Protein AF-A0A358QUS9-F1 (afdb_monomer_lite)

pLDDT: mean 81.19, std 20.08, range [28.33, 98.25]

Radius of gyration: 22.02 Å; chains: 1; bounding box: 62×51×59 Å

Sequence (284 aa):
MIKRLSAIAAVFFLLAFLSPVFAGTPFDSKTAINDAKQNNSDYYNDWSPNVPKNDRGLYYITKSGLSHITDGNGNSYGFLTYGQPHGDPPRNGQQRYIGYTFYGEDYTNMDYPADKNANGADFASKNWVRHPWGESPSAKAVKASNPSFAYFNINPGDGSPEYLTAMQAGILIYGGANANNGFTMANFKQGTELYDNIEQYVHILAPPTQYAWGIGRMWHIENGSLWYVTVPIMPGALLPTTPDLSTNLEIDKFINVQPGRKITSTVAYKLNQDHKQPERAWVR

Secondary structure (DSSP, 8-state):
-------SSSSSS--------PPPEEPPHHHHHHHHHHH-TTT--SB-TTS-TT--BEEEE--STTTT-B-TTSEE-EEEEES--BSSPPBTTB-SEEEE-TTS-EEE-TTSPPSS--TT-BGGGSEE-S-TTSSSHHHHHHHHH-TT-----SSS-TT-GGGHHHHHHHHHHHHHSTTSTT-B-TT-STTSHHHHTGGGT-EEEE---SSEEEEEEEEEEETTEEEEEEEEE--GGGS-----------GGGGTTPPTT------------TT--S---PPP-

Foldseek 3Di:
DDDDPPDDDPPDPPPPPPDPQDQFAEDDFVVQLVQCCVVVVVWRDQFAPQADPVWGGKDWAQPAPQQSDAFPVRYGFTAIATDAAADDDDDPNHGQARHAGSLGFGHGHLQGADPAAPQAAAPLPFAWDFQLVDDPPNVVVSCVVGVSDDAQPDVVFQQHCVQLLQQLSQLVVSQPDPSQSNYHHPPCDPPRPCNVRVSRFWHWRADAGQGHKTKTKIWGDDPNDIDIDITIGHHVSRRPPPFPWDWDDPVVVCPPDDPPDDDDDDTDTDGPPPDDDDDDDDDD

Structure (mmCIF, N/CA/C/O backbone):
data_AF-A0A358QUS9-F1
#
_entry.id   AF-A0A358QUS9-F1
#
loop_
_atom_site.group_PDB
_atom_site.id
_atom_site.type_symbol
_atom_site.label_atom_id
_atom_site.label_alt_id
_atom_site.label_comp_id
_atom_site.label_asym_id
_atom_site.label_entity_id
_atom_site.label_seq_id
_atom_site.pdbx_PDB_ins_code
_atom_site.Cartn_x
_atom_site.Cartn_y
_atom_site.Cartn_z
_atom_site.occupancy
_atom_site.B_iso_or_equiv
_atom_site.auth_seq_id
_atom_site.auth_comp_id
_atom_site.auth_asym_id
_atom_site.auth_atom_id
_atom_site.pdbx_PDB_model_num
ATOM 1 N N . MET A 1 1 ? -24.257 30.241 28.009 1.00 34.00 1 MET A N 1
ATOM 2 C CA . MET A 1 1 ? -23.199 29.921 27.022 1.00 34.00 1 MET A CA 1
ATOM 3 C C . MET A 1 1 ? -22.535 28.619 27.436 1.00 34.00 1 MET A C 1
ATOM 5 O O . MET A 1 1 ? -21.665 28.621 28.296 1.00 34.00 1 MET A O 1
ATOM 9 N N . ILE A 1 2 ? -23.033 27.498 26.915 1.00 28.33 2 ILE A N 1
ATOM 10 C CA . ILE A 1 2 ? -22.587 26.153 27.290 1.00 28.33 2 ILE A CA 1
ATOM 11 C C . ILE A 1 2 ? -21.475 25.746 26.322 1.00 28.33 2 ILE A C 1
ATOM 13 O O . ILE A 1 2 ? -21.700 25.650 25.116 1.00 28.33 2 ILE A O 1
ATOM 17 N N . LYS A 1 3 ? -20.269 25.553 26.865 1.00 29.09 3 LYS A N 1
ATOM 18 C CA . LYS A 1 3 ? -19.138 24.927 26.176 1.00 29.09 3 LYS A CA 1
ATOM 19 C C . LYS A 1 3 ? -19.551 23.500 25.805 1.00 29.09 3 LYS A C 1
ATOM 21 O O . LYS A 1 3 ? -19.885 22.714 26.687 1.00 29.09 3 LYS A O 1
ATOM 26 N N . ARG A 1 4 ? -19.576 23.188 24.509 1.00 31.48 4 ARG A N 1
ATOM 27 C CA . ARG A 1 4 ? -19.846 21.836 24.012 1.00 31.48 4 ARG A CA 1
ATOM 28 C C . ARG A 1 4 ? -18.665 20.937 24.391 1.00 31.48 4 ARG A C 1
ATOM 30 O O . ARG A 1 4 ? -17.547 21.177 23.943 1.00 31.48 4 ARG A O 1
ATOM 37 N N . LEU A 1 5 ? -18.923 19.943 25.242 1.00 29.69 5 LEU A N 1
ATOM 38 C CA . LEU A 1 5 ? -18.059 18.777 25.402 1.00 29.69 5 LEU A CA 1
ATOM 39 C C . LEU A 1 5 ? -18.135 17.963 24.105 1.00 29.69 5 LEU A C 1
ATOM 41 O O . LEU A 1 5 ? -19.111 17.256 23.877 1.00 29.69 5 LEU A O 1
ATOM 45 N N . SER A 1 6 ? -17.106 18.064 23.273 1.00 31.59 6 SER A N 1
ATOM 46 C CA . SER A 1 6 ? -16.830 17.109 22.198 1.00 31.59 6 SER A CA 1
ATOM 47 C C . SER A 1 6 ? -15.610 16.301 22.618 1.00 31.59 6 SER A C 1
ATOM 49 O O . SER A 1 6 ? -14.488 16.598 22.224 1.00 31.59 6 SER A O 1
ATOM 51 N N . ALA A 1 7 ? -15.816 15.345 23.517 1.00 33.47 7 ALA A N 1
ATOM 52 C CA . ALA A 1 7 ? -14.764 14.457 23.989 1.00 33.47 7 ALA A CA 1
ATOM 53 C C . ALA A 1 7 ? -15.383 13.128 24.426 1.00 33.47 7 ALA A C 1
ATOM 55 O O . ALA A 1 7 ? -15.525 12.912 25.616 1.00 33.47 7 ALA A O 1
ATOM 56 N N . ILE A 1 8 ? -15.790 12.292 23.468 1.00 33.56 8 ILE A N 1
ATOM 57 C CA . ILE A 1 8 ? -15.81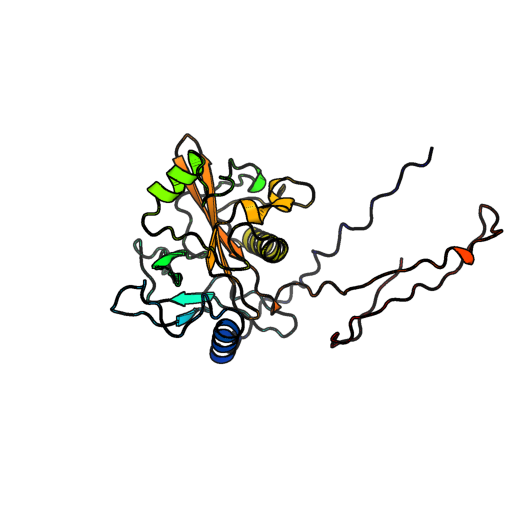6 10.817 23.543 1.00 33.56 8 ILE A CA 1
ATOM 58 C C . ILE A 1 8 ? -15.845 10.342 22.077 1.00 33.56 8 ILE A C 1
ATOM 60 O O . ILE A 1 8 ? -16.899 10.178 21.477 1.00 33.56 8 ILE A O 1
ATOM 64 N N . ALA A 1 9 ? -14.668 10.247 21.468 1.00 30.42 9 ALA A N 1
ATOM 65 C CA . ALA A 1 9 ? -14.400 9.469 20.245 1.00 30.42 9 ALA A CA 1
ATOM 66 C C . ALA A 1 9 ? -12.898 9.147 20.096 1.00 30.42 9 ALA A C 1
ATOM 68 O O . ALA A 1 9 ? -12.483 8.503 19.142 1.00 30.42 9 ALA A O 1
ATOM 69 N N . ALA A 1 10 ? -12.068 9.578 21.050 1.00 32.59 10 ALA A N 1
ATOM 70 C CA . ALA A 1 10 ? -10.711 9.092 21.210 1.00 32.59 10 ALA A CA 1
ATOM 71 C C . ALA A 1 10 ? -10.751 7.948 22.228 1.00 32.59 10 ALA A C 1
ATOM 73 O O . ALA A 1 10 ? -11.451 8.063 23.232 1.00 32.59 10 ALA A O 1
ATOM 74 N N . VAL A 1 11 ? -9.958 6.902 21.999 1.00 33.28 11 VAL A N 1
ATOM 75 C CA . VAL A 1 11 ? -9.815 5.683 22.824 1.00 33.28 11 VAL A CA 1
ATOM 76 C C . VAL A 1 11 ? -10.750 4.524 22.438 1.00 33.28 11 VAL A C 1
ATOM 78 O O . VAL A 1 11 ? -11.513 4.040 23.259 1.00 33.28 11 VAL A O 1
ATOM 81 N N . PHE A 1 12 ? -10.622 4.005 21.211 1.00 36.41 12 PHE A N 1
ATOM 82 C CA . PHE A 1 12 ? -10.885 2.576 20.934 1.00 36.41 12 PHE A CA 1
ATOM 83 C C . PHE A 1 12 ? -9.912 1.930 19.924 1.00 36.41 12 PHE A C 1
ATOM 85 O O . PHE A 1 12 ? -10.125 0.803 19.503 1.00 36.41 12 PHE A O 1
ATOM 92 N N . PHE A 1 13 ? -8.793 2.583 19.587 1.00 37.97 13 PHE A N 1
ATOM 93 C CA . PHE A 1 13 ? -7.772 2.012 18.687 1.00 37.97 13 PHE A CA 1
ATOM 94 C C . PHE A 1 13 ? -6.617 1.289 19.404 1.00 37.97 13 PHE A C 1
ATOM 96 O O . PHE A 1 13 ? -5.645 0.904 18.765 1.00 37.97 13 PHE A O 1
ATOM 103 N N . LEU A 1 14 ? -6.684 1.102 20.729 1.00 34.72 14 LEU A N 1
ATOM 104 C CA . LEU A 1 14 ? -5.521 0.673 21.519 1.00 34.72 14 LEU A CA 1
ATOM 105 C C . LEU A 1 14 ? -5.828 -0.439 22.530 1.00 34.72 14 LEU A C 1
ATOM 107 O O . LEU A 1 14 ? -5.431 -0.379 23.689 1.00 34.72 14 LEU A O 1
ATOM 111 N N . LEU A 1 15 ? -6.528 -1.477 22.076 1.00 35.50 15 LEU A N 1
ATOM 112 C CA . LEU A 1 15 ? -6.554 -2.784 22.740 1.00 35.50 15 LEU A CA 1
ATOM 113 C C . LEU A 1 15 ? -6.252 -3.888 21.717 1.00 35.50 15 LEU A C 1
ATOM 115 O O . LEU A 1 15 ? -6.983 -4.864 21.587 1.00 35.50 15 LEU A O 1
ATOM 119 N N . ALA A 1 16 ? -5.144 -3.737 20.986 1.00 37.12 16 ALA A N 1
ATOM 120 C CA . ALA A 1 16 ? -4.463 -4.903 20.445 1.00 37.12 16 ALA A CA 1
ATOM 121 C C . ALA A 1 16 ? -3.841 -5.629 21.645 1.00 37.12 16 ALA A C 1
ATOM 123 O O . ALA A 1 16 ? -2.897 -5.139 22.267 1.00 37.12 16 ALA A O 1
ATOM 124 N N . PHE A 1 17 ? -4.450 -6.745 22.037 1.00 37.31 17 PHE A N 1
ATOM 125 C CA . PHE A 1 17 ? -3.933 -7.617 23.078 1.00 37.31 17 PHE A CA 1
ATOM 126 C C . PHE A 1 17 ? -2.493 -8.006 22.728 1.00 37.31 17 PHE A C 1
ATOM 128 O O . PHE A 1 17 ? -2.256 -8.713 21.750 1.00 37.31 17 PHE A O 1
ATOM 135 N N . LEU A 1 18 ? -1.540 -7.557 23.550 1.00 35.84 18 LEU A N 1
ATOM 136 C CA . LEU A 1 18 ? -0.183 -8.097 23.609 1.00 35.84 18 LEU A CA 1
ATOM 137 C C . LEU A 1 18 ? -0.268 -9.527 24.155 1.00 35.84 18 LEU A C 1
ATOM 139 O O . LEU A 1 18 ? 0.027 -9.800 25.317 1.00 35.84 18 LEU A O 1
ATOM 143 N N . SER A 1 19 ? -0.747 -10.435 23.313 1.00 36.91 19 SER A N 1
ATOM 144 C CA . SER A 1 19 ? -0.594 -11.867 23.517 1.00 36.91 19 SER A CA 1
ATOM 145 C C . SER A 1 19 ? 0.897 -12.191 23.372 1.00 36.91 19 SER A C 1
ATOM 147 O O . SER A 1 19 ? 1.568 -11.563 22.546 1.00 36.91 19 SER A O 1
ATOM 149 N N . PRO A 1 20 ? 1.452 -13.143 24.143 1.00 38.91 20 PRO A N 1
ATOM 150 C CA . PRO A 1 20 ? 2.795 -13.642 23.873 1.00 38.91 20 PRO A CA 1
ATOM 151 C C . PRO A 1 20 ? 2.876 -14.048 22.398 1.00 38.91 20 PRO A C 1
ATOM 153 O O . PRO A 1 20 ? 1.962 -14.701 21.896 1.00 38.91 20 PRO A O 1
ATOM 156 N N . VAL A 1 21 ? 3.938 -13.598 21.724 1.00 43.81 21 VAL A N 1
ATOM 157 C CA . VAL A 1 21 ? 4.218 -13.787 20.293 1.00 43.81 21 VAL A CA 1
ATOM 158 C C . VAL A 1 21 ? 4.307 -15.284 19.980 1.00 43.81 21 VAL A C 1
ATOM 160 O O . VAL A 1 21 ? 5.384 -15.866 19.904 1.00 43.81 21 VAL A O 1
ATOM 163 N N . PHE A 1 22 ? 3.161 -15.933 19.822 1.00 49.31 22 PHE A N 1
ATOM 164 C CA . PHE A 1 22 ? 3.051 -17.113 18.992 1.00 49.31 22 PHE A CA 1
ATOM 165 C C . PHE A 1 22 ? 2.997 -16.590 17.565 1.00 49.31 22 PHE A C 1
ATOM 167 O O . PHE A 1 22 ? 2.142 -15.768 17.239 1.00 49.31 22 PHE A O 1
ATOM 174 N N . ALA A 1 23 ? 3.948 -17.011 16.731 1.00 62.91 23 ALA A N 1
ATOM 175 C CA . ALA A 1 23 ? 3.848 -16.771 15.302 1.00 62.91 23 ALA A CA 1
ATOM 176 C C . ALA A 1 23 ? 2.485 -17.311 14.848 1.00 62.91 23 ALA A C 1
ATOM 178 O O . ALA A 1 23 ? 2.205 -18.496 15.039 1.00 62.91 23 ALA A O 1
ATOM 179 N N . GLY A 1 24 ? 1.626 -16.423 14.344 1.00 70.81 24 GLY A N 1
ATOM 180 C CA . GLY A 1 24 ? 0.307 -16.800 13.857 1.00 70.81 24 GLY A CA 1
ATOM 181 C C . GLY A 1 24 ? 0.380 -17.922 12.836 1.00 70.81 24 GLY A C 1
ATOM 182 O O . GLY A 1 24 ? 1.396 -18.103 12.161 1.00 70.81 24 GLY A O 1
ATOM 183 N N . THR A 1 25 ? -0.708 -18.671 12.706 1.00 86.19 25 THR A N 1
ATOM 184 C CA . THR A 1 25 ? -0.808 -19.658 11.631 1.00 86.19 25 THR A CA 1
ATOM 185 C C . THR A 1 25 ? -1.057 -18.901 10.329 1.00 86.19 25 THR A C 1
ATOM 187 O O . THR A 1 25 ? -2.046 -18.169 10.259 1.00 86.19 25 THR A O 1
ATOM 190 N N . PRO A 1 26 ? -0.201 -19.031 9.299 1.00 89.50 26 PRO A N 1
ATOM 191 C CA . PRO A 1 26 ? -0.459 -18.375 8.028 1.00 89.50 26 PRO A CA 1
ATOM 192 C C . PRO A 1 26 ? -1.809 -18.819 7.469 1.00 89.50 26 PRO A C 1
ATOM 194 O O . PRO A 1 26 ? -2.090 -20.017 7.395 1.00 89.50 26 PRO A O 1
ATOM 197 N N . PHE A 1 27 ? -2.633 -17.853 7.077 1.00 93.69 27 PHE A N 1
ATOM 198 C CA . PHE A 1 27 ? -3.929 -18.111 6.471 1.00 93.69 27 PHE A CA 1
ATOM 199 C C . PHE A 1 27 ? -3.768 -18.924 5.179 1.00 93.69 27 PHE A C 1
ATOM 201 O O . PHE A 1 27 ? -2.758 -18.796 4.478 1.00 93.69 27 PHE A O 1
ATOM 208 N N . ASP A 1 28 ? -4.761 -19.761 4.865 1.00 95.62 28 ASP A N 1
ATOM 209 C CA . ASP A 1 28 ? -4.709 -20.652 3.705 1.00 95.62 28 ASP A CA 1
ATOM 210 C C . ASP A 1 28 ? -4.497 -19.862 2.405 1.00 95.62 28 ASP A C 1
ATOM 212 O O . ASP A 1 28 ? -5.326 -19.041 2.001 1.00 95.62 28 ASP A O 1
ATOM 216 N N . SER A 1 29 ? -3.382 -20.146 1.731 1.00 95.75 29 SER A N 1
ATOM 217 C CA . SER A 1 29 ? -2.966 -19.436 0.523 1.00 95.75 29 SER A CA 1
ATOM 218 C C . SER A 1 29 ? -3.962 -19.612 -0.615 1.00 95.75 29 SER A C 1
ATOM 220 O O . SER A 1 29 ? -4.213 -18.668 -1.363 1.00 95.75 29 SER A O 1
ATOM 222 N N . LYS A 1 30 ? -4.571 -20.798 -0.735 1.00 97.00 30 LYS A N 1
ATOM 223 C CA . LYS A 1 30 ? -5.556 -21.074 -1.782 1.00 97.00 30 LYS A CA 1
ATOM 224 C C . LYS A 1 30 ? -6.823 -20.254 -1.559 1.00 97.00 30 LYS A C 1
ATOM 226 O O . LYS A 1 30 ? -7.341 -19.674 -2.510 1.00 97.00 30 LYS A O 1
ATOM 231 N N . THR A 1 31 ? -7.299 -20.176 -0.319 1.00 96.88 31 THR A N 1
ATOM 232 C CA . THR A 1 31 ? -8.447 -19.339 0.045 1.00 96.88 31 THR A CA 1
ATOM 233 C C . THR A 1 31 ? -8.154 -17.856 -0.189 1.00 96.88 31 THR A C 1
ATOM 235 O O . THR A 1 31 ? -8.964 -17.192 -0.829 1.00 96.88 31 THR A O 1
ATOM 238 N N . ALA A 1 32 ? -6.990 -17.350 0.234 1.00 97.12 32 ALA A N 1
ATOM 239 C CA . ALA A 1 32 ? -6.608 -15.951 0.011 1.00 97.12 32 ALA A CA 1
ATOM 240 C C . ALA A 1 32 ? -6.520 -15.584 -1.482 1.00 97.12 32 ALA A C 1
ATOM 242 O O . ALA A 1 32 ? -7.041 -14.552 -1.897 1.00 97.12 32 ALA A O 1
ATOM 243 N N . ILE A 1 33 ? -5.911 -16.444 -2.308 1.00 97.88 33 ILE A N 1
ATOM 244 C CA . ILE A 1 33 ? -5.817 -16.229 -3.762 1.00 97.88 33 ILE A CA 1
ATOM 245 C C . ILE A 1 33 ? -7.204 -16.267 -4.419 1.00 97.88 33 ILE A C 1
ATOM 247 O O . ILE A 1 33 ? -7.504 -15.435 -5.273 1.00 97.88 33 ILE A O 1
ATOM 251 N N . ASN A 1 34 ? -8.058 -17.220 -4.037 1.00 97.88 34 ASN A N 1
ATOM 252 C CA . ASN A 1 34 ? -9.397 -17.333 -4.614 1.00 97.88 34 ASN A CA 1
ATOM 253 C C . ASN A 1 34 ? -10.283 -16.133 -4.255 1.00 97.88 34 ASN A C 1
ATOM 255 O O . ASN A 1 34 ? -10.969 -15.621 -5.136 1.00 97.88 34 ASN A O 1
ATOM 259 N N . ASP A 1 35 ? -10.235 -15.669 -3.001 1.00 97.31 35 ASP A N 1
ATOM 260 C CA . ASP A 1 35 ? -10.926 -14.453 -2.554 1.00 97.31 35 ASP A CA 1
ATOM 261 C C . ASP A 1 35 ? -10.498 -13.236 -3.382 1.00 97.31 35 ASP A C 1
ATOM 263 O O . ASP A 1 35 ? -11.337 -12.542 -3.957 1.00 97.31 35 ASP A O 1
ATOM 267 N N . ALA A 1 36 ? -9.186 -13.042 -3.530 1.00 97.25 36 ALA A N 1
ATOM 268 C CA . ALA A 1 36 ? -8.616 -11.949 -4.304 1.00 97.25 36 ALA A CA 1
ATOM 269 C C . ALA A 1 36 ? -9.103 -11.945 -5.758 1.00 97.25 36 ALA A C 1
ATOM 271 O O . ALA A 1 36 ? -9.540 -10.917 -6.270 1.00 97.25 36 ALA A O 1
ATOM 272 N N . LYS A 1 37 ? -9.065 -13.106 -6.420 1.00 96.94 37 LYS A N 1
ATOM 273 C CA . LYS A 1 37 ? -9.514 -13.250 -7.811 1.00 96.94 37 LYS A CA 1
ATOM 274 C C . LYS A 1 37 ? -11.016 -13.040 -7.973 1.00 96.94 37 LYS A C 1
ATOM 276 O O . LYS A 1 37 ? -11.448 -12.575 -9.020 1.00 96.94 37 LYS A O 1
ATOM 281 N N . GLN A 1 38 ? -11.812 -13.423 -6.977 1.00 95.94 38 GLN A N 1
ATOM 282 C CA . GLN A 1 38 ? -13.266 -13.300 -7.035 1.00 95.94 38 GLN A CA 1
ATOM 283 C C . GLN A 1 38 ? -13.728 -11.859 -6.805 1.00 95.94 38 GLN A C 1
ATOM 285 O O . GLN A 1 38 ? -14.626 -11.395 -7.502 1.00 95.94 38 GLN A O 1
ATOM 290 N N . ASN A 1 39 ? -13.132 -11.171 -5.831 1.00 93.88 39 ASN A N 1
ATOM 291 C CA . ASN A 1 39 ? -13.611 -9.865 -5.378 1.00 93.88 39 ASN A CA 1
ATOM 292 C C . ASN A 1 39 ? -12.869 -8.691 -6.035 1.00 93.88 39 ASN A C 1
ATOM 294 O O . ASN A 1 39 ? -13.422 -7.600 -6.124 1.00 93.88 39 ASN A O 1
ATOM 298 N N . ASN A 1 40 ? -11.659 -8.925 -6.556 1.00 93.50 40 ASN A N 1
ATOM 299 C CA . ASN A 1 40 ? -10.798 -7.910 -7.168 1.00 93.50 40 ASN A CA 1
ATOM 300 C C . ASN A 1 40 ? -10.246 -8.404 -8.529 1.00 93.50 40 ASN A C 1
ATOM 302 O O . ASN A 1 40 ? -9.055 -8.251 -8.822 1.00 93.50 40 ASN A O 1
ATOM 306 N N . SER A 1 41 ? -11.096 -9.017 -9.362 1.00 91.94 41 SER A N 1
ATOM 307 C CA . SER A 1 41 ? -10.716 -9.664 -10.636 1.00 91.94 41 SER A CA 1
ATOM 308 C C . SER A 1 41 ? -10.034 -8.739 -11.649 1.00 91.94 41 SER A C 1
ATOM 310 O O . SER A 1 41 ? -9.252 -9.196 -12.484 1.00 91.94 41 SER A O 1
ATOM 312 N N . ASP A 1 42 ? -10.297 -7.434 -11.566 1.00 90.88 42 ASP A N 1
ATOM 313 C CA . ASP A 1 42 ? -9.679 -6.426 -12.436 1.00 90.88 42 ASP A CA 1
ATOM 314 C C . ASP A 1 42 ? -8.168 -6.281 -12.186 1.00 90.88 42 ASP A C 1
ATOM 316 O O . ASP A 1 42 ? -7.442 -5.766 -13.037 1.00 90.88 42 ASP A O 1
ATOM 320 N N . TYR A 1 43 ? -7.685 -6.772 -11.039 1.00 95.00 43 TYR A N 1
ATOM 321 C CA . TYR A 1 43 ? -6.279 -6.724 -10.651 1.00 95.00 43 TYR A CA 1
ATOM 322 C C . TYR A 1 43 ? -5.677 -8.105 -10.348 1.00 95.00 43 TYR A C 1
ATOM 324 O O . TYR A 1 43 ? -4.564 -8.403 -10.787 1.00 95.00 43 TYR A O 1
ATOM 332 N N . TYR A 1 44 ? -6.376 -8.973 -9.610 1.00 96.75 44 TYR A N 1
ATOM 333 C CA . TYR A 1 44 ? -5.863 -10.298 -9.248 1.00 96.75 44 TYR A CA 1
ATOM 334 C C . TYR A 1 44 ? -6.323 -11.378 -10.233 1.00 96.75 44 TYR A C 1
ATOM 336 O O . TYR A 1 44 ? -7.497 -11.730 -10.300 1.00 96.75 44 TYR A O 1
ATOM 344 N N . ASN A 1 45 ? -5.364 -11.939 -10.969 1.00 96.19 45 ASN A N 1
ATOM 345 C CA . ASN A 1 45 ? -5.531 -12.977 -11.983 1.00 96.19 45 ASN A CA 1
ATOM 346 C C . ASN A 1 45 ? -4.485 -14.082 -11.781 1.00 96.19 45 ASN A C 1
ATOM 348 O O . ASN A 1 45 ? -3.507 -13.895 -11.066 1.00 96.19 45 ASN A O 1
ATOM 352 N N . ASP A 1 46 ? -4.655 -15.236 -12.433 1.00 95.50 46 ASP A N 1
ATOM 353 C CA . ASP A 1 46 ? -3.678 -16.338 -12.326 1.00 95.50 46 ASP A CA 1
ATOM 354 C C . ASP A 1 46 ? -2.285 -15.958 -12.844 1.00 95.50 46 ASP A C 1
ATOM 356 O O . ASP A 1 46 ? -1.277 -16.517 -12.408 1.00 95.50 46 ASP A O 1
ATOM 360 N N . TRP A 1 47 ? -2.231 -15.008 -13.778 1.00 95.56 47 TRP A N 1
ATOM 361 C CA . TRP A 1 47 ? -0.993 -14.494 -14.337 1.00 95.56 47 TRP A CA 1
ATOM 362 C C . TRP A 1 47 ? -1.132 -13.036 -14.777 1.00 95.56 47 TRP A C 1
ATOM 364 O O . TRP A 1 47 ? -2.232 -12.577 -15.091 1.00 95.56 47 TRP A O 1
ATOM 374 N N . SER A 1 48 ? -0.004 -12.326 -14.855 1.00 95.06 48 SER A N 1
ATOM 375 C CA . SER A 1 48 ? 0.063 -10.977 -15.428 1.00 95.06 48 SER A CA 1
ATOM 376 C C . SER A 1 48 ? 0.816 -10.947 -16.769 1.00 95.06 48 SER A C 1
ATOM 378 O O . SER A 1 48 ? 1.923 -11.487 -16.873 1.00 95.06 48 SER A O 1
ATOM 380 N N . PRO A 1 49 ? 0.284 -10.273 -17.811 1.00 93.56 49 PRO A N 1
ATOM 381 C CA . PRO A 1 49 ? 1.002 -10.063 -19.068 1.00 93.56 49 PRO A CA 1
ATOM 382 C C . PRO A 1 49 ? 2.156 -9.063 -18.961 1.00 93.56 49 PRO A C 1
ATOM 384 O O . PRO A 1 49 ? 3.055 -9.102 -19.806 1.00 93.56 49 PRO A O 1
ATOM 387 N N . ASN A 1 50 ? 2.134 -8.205 -17.940 1.00 93.00 50 ASN A N 1
ATOM 388 C CA . ASN A 1 50 ? 3.076 -7.102 -17.754 1.00 93.00 50 ASN A CA 1
ATOM 389 C C . ASN A 1 50 ? 4.341 -7.528 -16.996 1.00 93.00 50 ASN A C 1
ATOM 391 O O . ASN A 1 50 ? 5.310 -6.780 -16.928 1.00 93.00 50 ASN A O 1
ATOM 395 N N . VAL A 1 51 ? 4.351 -8.750 -16.462 1.00 92.50 51 VAL A N 1
ATOM 396 C CA . VAL A 1 51 ? 5.469 -9.317 -15.704 1.00 92.50 51 VAL A CA 1
ATOM 397 C C . VAL A 1 51 ? 6.437 -10.067 -16.640 1.00 92.50 51 VAL A C 1
ATOM 399 O O . VAL A 1 51 ? 6.000 -10.644 -17.658 1.00 92.50 51 VAL A O 1
ATOM 402 N N . PRO A 1 52 ? 7.759 -10.065 -16.354 1.00 88.56 52 PRO A N 1
ATOM 403 C CA . PRO A 1 52 ? 8.756 -10.794 -17.137 1.00 88.56 52 PRO A CA 1
ATOM 404 C C . PRO A 1 52 ? 8.373 -12.253 -17.434 1.00 88.56 52 PRO A C 1
ATOM 406 O O . PRO A 1 52 ? 7.756 -12.948 -16.636 1.00 88.56 52 PRO A O 1
ATOM 409 N N . LYS A 1 53 ? 8.712 -12.729 -18.640 1.00 83.12 53 LYS A N 1
ATOM 410 C CA . LYS A 1 53 ? 8.191 -13.998 -19.194 1.00 83.12 53 LYS A CA 1
ATOM 411 C C . LYS A 1 53 ? 8.609 -15.260 -18.435 1.00 83.12 53 LYS A C 1
ATOM 413 O O . LYS A 1 53 ? 7.980 -16.294 -18.622 1.00 83.12 53 LYS A O 1
ATOM 418 N N . ASN A 1 54 ? 9.684 -15.197 -17.659 1.00 81.31 54 ASN A N 1
ATOM 419 C CA . ASN A 1 54 ? 10.221 -16.335 -16.918 1.00 81.31 54 ASN A CA 1
ATOM 420 C C . ASN A 1 54 ? 9.299 -16.781 -15.779 1.00 81.31 54 ASN A C 1
ATOM 422 O O . ASN A 1 54 ? 9.293 -17.965 -15.460 1.00 81.31 54 ASN A O 1
ATOM 426 N N . ASP A 1 55 ? 8.527 -15.860 -15.202 1.00 89.31 55 ASP A N 1
ATOM 427 C CA . ASP A 1 55 ? 7.521 -16.175 -14.199 1.00 89.31 55 ASP A CA 1
ATOM 428 C C . ASP A 1 55 ? 6.486 -15.051 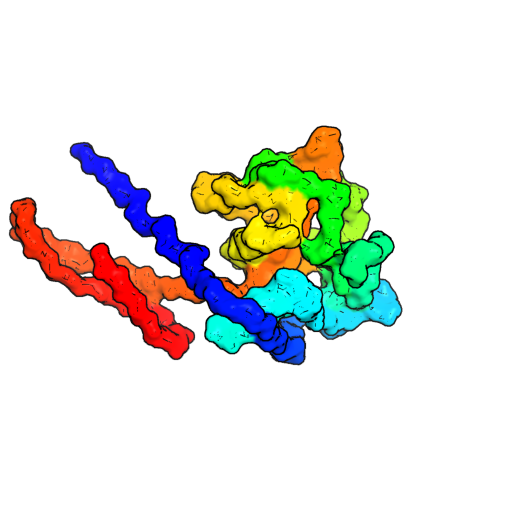-14.088 1.00 89.31 55 ASP A C 1
ATOM 430 O O . ASP A 1 55 ? 6.813 -13.921 -13.738 1.00 89.31 55 ASP A O 1
ATOM 434 N N . ARG A 1 56 ? 5.229 -15.393 -14.372 1.00 94.19 56 ARG A N 1
ATOM 435 C CA . ARG A 1 56 ? 4.085 -14.475 -14.374 1.00 94.19 56 ARG A CA 1
ATOM 436 C C . ARG A 1 56 ? 3.022 -14.846 -13.354 1.00 94.19 56 ARG A C 1
ATOM 438 O O . ARG A 1 56 ? 1.979 -14.200 -13.354 1.00 94.19 56 ARG A O 1
ATOM 445 N N . GLY A 1 57 ? 3.244 -15.900 -12.571 1.00 96.50 57 GLY A N 1
ATOM 446 C CA . GLY A 1 57 ? 2.240 -16.447 -11.667 1.00 96.50 57 GLY A CA 1
ATOM 447 C C . GLY A 1 57 ? 1.931 -15.507 -10.510 1.00 96.50 57 GLY A C 1
ATOM 448 O O . GLY A 1 57 ? 2.762 -14.678 -10.144 1.00 96.50 57 GLY A O 1
ATOM 449 N N . LEU A 1 58 ? 0.734 -15.648 -9.944 1.00 97.31 58 LEU A N 1
ATOM 450 C CA . LEU A 1 58 ? 0.336 -15.011 -8.691 1.00 97.31 58 LEU A CA 1
ATOM 451 C C . LEU A 1 58 ? 0.788 -15.858 -7.490 1.00 97.31 58 LEU A C 1
ATOM 453 O O . LEU A 1 58 ? 0.518 -17.058 -7.423 1.00 97.31 58 LEU A O 1
ATOM 457 N N . TYR A 1 59 ? 1.430 -15.217 -6.518 1.00 96.31 59 TYR A N 1
ATOM 458 C CA . TYR A 1 59 ? 2.009 -15.846 -5.335 1.00 96.31 59 TYR A CA 1
ATOM 459 C C . TYR A 1 59 ? 1.504 -15.204 -4.049 1.00 96.31 59 TYR A C 1
ATOM 461 O O . TYR A 1 59 ? 1.369 -13.987 -3.965 1.00 96.31 59 TYR A O 1
ATOM 469 N N . TYR A 1 60 ? 1.293 -16.031 -3.024 1.00 96.19 60 TYR A N 1
ATOM 470 C CA . TYR A 1 60 ? 0.955 -15.594 -1.671 1.00 96.19 60 TYR A CA 1
ATOM 471 C C . TYR A 1 60 ? 2.174 -15.716 -0.748 1.00 96.19 60 TYR A C 1
ATOM 473 O O . TYR A 1 60 ? 2.633 -16.819 -0.441 1.00 96.19 60 TYR A O 1
ATOM 481 N N . ILE A 1 61 ? 2.718 -14.575 -0.327 1.00 92.81 61 ILE A N 1
ATOM 482 C CA . ILE A 1 61 ? 3.977 -14.458 0.413 1.00 92.81 61 ILE A CA 1
ATOM 483 C C . ILE A 1 61 ? 3.698 -14.218 1.896 1.00 92.81 61 ILE A C 1
ATOM 485 O O . ILE A 1 61 ? 3.127 -13.199 2.266 1.00 92.81 61 ILE A O 1
ATOM 489 N N . THR A 1 62 ? 4.153 -15.129 2.755 1.00 89.62 62 THR A N 1
ATOM 490 C CA . THR A 1 62 ? 3.883 -15.112 4.209 1.00 89.62 62 THR A CA 1
ATOM 491 C C . THR A 1 62 ? 5.136 -14.941 5.068 1.00 89.62 62 THR A C 1
ATOM 493 O O . THR A 1 62 ? 5.073 -15.017 6.290 1.00 89.62 62 THR A O 1
ATOM 496 N N . LYS A 1 63 ? 6.300 -14.724 4.447 1.00 82.44 63 LYS A N 1
ATOM 497 C CA . LYS A 1 63 ? 7.592 -14.584 5.145 1.00 82.44 63 LYS A CA 1
ATOM 498 C C . LYS A 1 63 ? 7.933 -13.141 5.522 1.00 82.44 63 LYS A C 1
ATOM 500 O O . LYS A 1 63 ? 9.093 -12.853 5.803 1.00 82.44 63 LYS A O 1
ATOM 505 N N . SER A 1 64 ? 6.952 -12.246 5.493 1.00 81.06 64 SER A N 1
ATOM 506 C CA . SER A 1 64 ? 7.179 -10.841 5.793 1.00 81.06 64 SER A CA 1
ATOM 507 C C . SER A 1 64 ? 7.094 -10.547 7.288 1.00 81.06 64 SER A C 1
ATOM 509 O O . SER A 1 64 ? 6.338 -11.184 8.026 1.00 81.06 64 SER A O 1
ATOM 511 N N . GLY A 1 65 ? 7.806 -9.510 7.716 1.00 77.69 65 GLY A N 1
ATOM 512 C CA . GLY A 1 65 ? 7.680 -8.893 9.018 1.00 77.69 65 GLY A CA 1
ATOM 513 C C . GLY A 1 65 ? 6.297 -8.333 9.331 1.00 77.69 65 GLY A C 1
ATOM 514 O O . GLY A 1 65 ? 6.122 -7.964 10.470 1.00 77.69 65 GLY A O 1
ATOM 515 N N . LEU A 1 66 ? 5.291 -8.292 8.448 1.00 82.06 66 LEU A N 1
ATOM 516 C CA . LEU A 1 66 ? 3.887 -8.072 8.867 1.00 82.06 66 LEU A CA 1
ATOM 517 C C . LEU A 1 66 ? 3.048 -9.349 8.949 1.00 82.06 66 LEU A C 1
ATOM 519 O O . LEU A 1 66 ? 1.993 -9.357 9.581 1.00 82.06 66 LEU A O 1
ATOM 523 N N . SER A 1 67 ? 3.536 -10.461 8.402 1.00 80.50 67 SER A N 1
ATOM 524 C CA . SER A 1 67 ? 2.856 -11.760 8.449 1.00 80.50 67 SER A CA 1
ATOM 525 C C . SER A 1 67 ? 2.930 -12.443 9.823 1.00 80.50 67 SER A C 1
ATOM 527 O O . SER A 1 67 ? 2.574 -13.611 9.949 1.00 80.50 67 SER A O 1
ATOM 529 N N . HIS A 1 68 ? 3.372 -11.731 10.865 1.00 80.88 68 HIS A N 1
ATOM 530 C CA . HIS A 1 68 ? 3.255 -12.155 12.263 1.00 80.88 68 HIS A CA 1
ATOM 531 C C . HIS A 1 68 ? 2.047 -11.530 12.978 1.00 80.88 68 HIS A C 1
ATOM 533 O O . HIS A 1 68 ? 1.708 -11.967 14.074 1.00 80.88 68 HIS A O 1
ATOM 539 N N . ILE A 1 69 ? 1.414 -10.510 12.387 1.00 83.69 69 ILE A N 1
ATOM 540 C CA . ILE A 1 69 ? 0.210 -9.883 12.937 1.00 83.69 69 ILE A CA 1
ATOM 541 C C . ILE A 1 69 ? -0.969 -10.828 12.721 1.00 83.69 69 ILE A C 1
ATOM 543 O O . ILE A 1 69 ? -1.176 -11.306 11.601 1.00 83.69 69 ILE A O 1
ATOM 547 N N . THR A 1 70 ? -1.729 -11.091 13.786 1.00 85.75 70 THR A N 1
ATOM 548 C CA . THR A 1 70 ? -2.826 -12.060 13.764 1.00 85.75 70 THR A CA 1
ATOM 549 C C . THR A 1 70 ? -4.189 -11.445 14.016 1.00 85.75 70 THR A C 1
ATOM 551 O O . THR A 1 70 ? -4.313 -10.474 14.761 1.00 85.75 70 THR A O 1
ATOM 554 N N . ASP A 1 71 ? -5.223 -12.069 13.457 1.00 83.19 71 ASP A N 1
ATOM 555 C CA . ASP A 1 71 ? -6.604 -11.839 13.880 1.00 83.19 71 ASP A CA 1
ATOM 556 C C . ASP A 1 71 ? -6.888 -12.458 15.267 1.00 83.19 71 ASP A C 1
ATOM 558 O O . ASP A 1 71 ? -6.027 -13.084 15.896 1.00 83.19 71 ASP A O 1
ATOM 562 N N . GLY A 1 72 ? -8.130 -12.315 15.743 1.00 77.75 72 GLY A N 1
ATOM 563 C CA . GLY A 1 72 ? -8.586 -12.917 17.002 1.00 77.75 72 GLY A CA 1
ATOM 564 C C . GLY A 1 72 ? -8.606 -14.453 17.016 1.00 77.75 72 GLY A C 1
ATOM 565 O O . GLY A 1 72 ? -8.757 -15.042 18.083 1.00 77.75 72 GLY A O 1
ATOM 566 N N . ASN A 1 73 ? -8.435 -15.103 15.861 1.00 82.56 73 ASN A N 1
ATOM 567 C CA . ASN A 1 73 ? -8.344 -16.557 15.722 1.00 82.56 73 ASN A CA 1
ATOM 568 C C . ASN A 1 73 ? -6.887 -17.045 15.619 1.00 82.56 73 ASN A C 1
ATOM 570 O O . ASN A 1 73 ? -6.656 -18.247 15.497 1.00 82.56 73 ASN A O 1
ATOM 574 N N . GLY A 1 74 ? -5.903 -16.139 15.660 1.00 85.00 74 GLY A N 1
ATOM 575 C CA . GLY A 1 74 ? -4.486 -16.469 15.517 1.00 85.00 74 GLY A CA 1
ATOM 576 C C . GLY A 1 74 ? -4.023 -16.666 14.069 1.00 85.00 74 GLY A C 1
ATOM 577 O O . GLY A 1 74 ? -2.905 -17.145 13.863 1.00 85.00 74 GLY A O 1
ATOM 578 N N . ASN A 1 75 ? -4.836 -16.308 13.068 1.00 89.38 75 ASN A N 1
ATOM 579 C CA . ASN A 1 75 ? -4.425 -16.365 11.665 1.00 89.38 75 ASN A CA 1
ATOM 580 C C . ASN A 1 75 ? -3.602 -15.138 11.299 1.00 89.38 75 ASN A C 1
ATOM 582 O O . ASN A 1 75 ? -4.005 -14.020 11.617 1.00 89.38 75 ASN A O 1
ATOM 586 N N . SER A 1 76 ? -2.508 -15.335 10.567 1.00 91.88 76 SER A N 1
ATOM 587 C CA . SER A 1 76 ? -1.734 -14.249 9.974 1.00 91.88 76 SER A CA 1
ATOM 588 C C . SER A 1 76 ? -1.879 -14.185 8.458 1.00 91.88 76 SER A C 1
ATOM 590 O O . SER A 1 76 ? -2.189 -15.174 7.793 1.00 91.88 76 SER A O 1
ATOM 592 N N . TYR A 1 77 ? -1.642 -13.000 7.898 1.00 94.06 77 TYR A N 1
ATOM 593 C CA . TYR A 1 77 ? -1.936 -12.710 6.498 1.00 94.06 77 TYR A CA 1
ATOM 594 C C . TYR A 1 77 ? -0.674 -12.341 5.714 1.00 94.06 77 TYR A C 1
ATOM 596 O O . TYR A 1 77 ? 0.259 -11.720 6.232 1.00 94.06 77 TYR A O 1
ATOM 604 N N . GLY A 1 78 ? -0.639 -12.767 4.457 1.00 95.12 78 GLY A N 1
ATOM 605 C CA . GLY A 1 78 ? 0.461 -12.564 3.523 1.00 95.12 78 GLY A CA 1
ATOM 606 C C . GLY A 1 78 ? 0.189 -11.460 2.507 1.00 95.12 78 GLY A C 1
ATOM 607 O O . GLY A 1 78 ? -0.787 -10.722 2.615 1.00 95.12 78 GLY A O 1
ATOM 608 N N . PHE A 1 79 ? 1.058 -11.380 1.506 1.00 96.06 79 PHE A N 1
ATOM 609 C CA . PHE A 1 79 ? 0.997 -10.439 0.388 1.00 96.06 79 PHE A CA 1
ATOM 610 C C . PHE A 1 79 ? 0.779 -11.194 -0.916 1.00 96.06 79 PHE A C 1
ATOM 612 O O . PHE A 1 79 ? 1.326 -12.282 -1.094 1.00 96.06 79 PHE A O 1
ATOM 619 N N . LEU A 1 80 ? 0.015 -10.609 -1.833 1.00 97.44 80 LEU A N 1
ATOM 620 C CA . LEU A 1 80 ? -0.208 -11.163 -3.163 1.00 97.44 80 LEU A CA 1
ATOM 621 C C . LEU A 1 80 ? 0.653 -10.422 -4.183 1.00 97.44 80 LEU A C 1
ATOM 623 O O . LEU A 1 80 ? 0.484 -9.224 -4.381 1.00 97.44 80 LEU A O 1
ATOM 627 N N . THR A 1 81 ? 1.571 -11.133 -4.827 1.00 96.50 81 THR A N 1
ATOM 628 C CA . THR A 1 81 ? 2.542 -10.557 -5.769 1.00 96.50 81 THR A CA 1
ATOM 629 C C . THR A 1 81 ? 2.704 -11.443 -6.995 1.00 96.50 81 THR A C 1
ATOM 631 O O . THR A 1 81 ? 2.424 -12.640 -6.933 1.00 96.50 81 THR A O 1
ATOM 634 N N . TYR A 1 82 ? 3.162 -10.871 -8.104 1.00 97.38 82 TYR A N 1
ATOM 635 C CA . TYR A 1 82 ? 3.430 -11.613 -9.328 1.00 97.38 82 TYR A CA 1
ATOM 636 C C . TYR A 1 82 ? 4.921 -11.848 -9.551 1.00 97.38 82 TYR A C 1
ATOM 638 O O . TYR A 1 82 ? 5.741 -10.974 -9.283 1.00 97.38 82 TYR A O 1
ATOM 646 N N . GLY A 1 83 ? 5.274 -12.999 -10.117 1.00 95.56 83 GLY A N 1
ATOM 647 C CA . GLY A 1 83 ? 6.652 -13.313 -10.496 1.00 95.56 83 GLY A CA 1
ATOM 648 C C . GLY A 1 83 ? 7.628 -13.428 -9.318 1.00 95.56 83 GLY A C 1
ATOM 649 O O . GLY A 1 83 ? 7.243 -13.515 -8.152 1.00 95.56 83 GLY A O 1
ATOM 650 N N . GLN A 1 84 ? 8.926 -13.441 -9.635 1.00 92.88 84 GLN A N 1
ATOM 651 C CA . GLN A 1 84 ? 9.989 -13.688 -8.657 1.00 92.88 84 GLN A CA 1
ATOM 652 C C . GLN A 1 84 ? 10.500 -12.404 -7.968 1.00 92.88 84 GLN A C 1
ATOM 654 O O . GLN A 1 84 ? 10.557 -11.338 -8.596 1.00 92.88 84 GLN A O 1
ATOM 659 N N . PRO A 1 85 ? 10.962 -12.506 -6.705 1.00 93.06 85 PRO A N 1
ATOM 660 C CA . PRO A 1 85 ? 11.711 -11.445 -6.033 1.00 93.06 85 PRO A CA 1
ATOM 661 C C . PRO A 1 85 ? 12.948 -10.993 -6.826 1.00 93.06 85 PRO A C 1
ATOM 663 O O . PRO A 1 85 ? 13.660 -11.820 -7.400 1.00 93.06 85 PRO A O 1
ATOM 666 N N . HIS A 1 86 ? 13.230 -9.690 -6.837 1.00 92.62 86 HIS A N 1
ATOM 667 C CA . HIS A 1 86 ? 14.295 -9.090 -7.651 1.00 92.62 86 HIS A CA 1
ATOM 668 C C . HIS A 1 86 ? 14.731 -7.708 -7.117 1.00 92.62 86 HIS A C 1
ATOM 670 O O . HIS A 1 86 ? 14.284 -7.255 -6.059 1.00 92.62 86 HIS A O 1
ATOM 676 N N . GLY A 1 87 ? 15.601 -7.029 -7.873 1.00 88.56 87 GLY A N 1
ATOM 677 C CA . GLY A 1 87 ? 16.094 -5.683 -7.584 1.00 88.56 87 GLY A CA 1
ATOM 678 C C . GLY A 1 87 ? 17.534 -5.683 -7.084 1.00 88.56 87 GLY A C 1
ATOM 679 O O . GLY A 1 87 ? 18.338 -6.530 -7.476 1.00 88.56 87 GLY A O 1
ATOM 680 N N . ASP A 1 88 ? 17.855 -4.697 -6.248 1.00 84.25 88 ASP A N 1
ATOM 681 C CA . ASP A 1 88 ? 19.178 -4.540 -5.639 1.00 84.25 88 ASP A CA 1
ATOM 682 C C . ASP A 1 88 ? 19.657 -5.804 -4.907 1.00 84.25 88 ASP A C 1
ATOM 684 O O . ASP A 1 88 ? 18.831 -6.613 -4.474 1.00 84.25 88 ASP A O 1
ATOM 688 N N . PRO A 1 89 ? 20.984 -5.960 -4.706 1.00 83.62 89 PRO A N 1
ATOM 689 C CA . PRO A 1 89 ? 21.538 -7.106 -4.003 1.00 83.62 89 PRO A CA 1
ATOM 690 C C . PRO A 1 89 ? 20.837 -7.345 -2.662 1.00 83.62 89 PRO A C 1
ATOM 692 O O . PRO A 1 89 ? 20.597 -6.381 -1.926 1.00 83.62 89 PRO A O 1
ATOM 695 N N . PRO A 1 90 ? 20.563 -8.613 -2.305 1.00 83.81 90 PRO A N 1
ATOM 696 C CA . PRO A 1 90 ? 19.899 -8.922 -1.055 1.00 83.81 90 PRO A CA 1
ATOM 697 C C . PRO A 1 90 ? 20.607 -8.286 0.139 1.00 83.81 90 PRO A C 1
ATOM 699 O O . PRO A 1 90 ? 21.805 -8.489 0.345 1.00 83.81 90 PRO A O 1
ATOM 702 N N . ARG A 1 91 ? 19.855 -7.562 0.968 1.00 82.12 91 ARG A N 1
ATOM 703 C CA . ARG A 1 91 ? 20.328 -7.068 2.267 1.00 82.12 91 ARG A CA 1
ATOM 704 C C . ARG A 1 91 ? 19.622 -7.866 3.348 1.00 82.12 91 ARG A C 1
ATOM 706 O O . ARG A 1 91 ? 18.405 -7.997 3.320 1.00 82.12 91 ARG A O 1
ATOM 713 N N . ASN A 1 92 ? 20.378 -8.450 4.275 1.00 83.06 92 ASN A N 1
ATOM 714 C CA . ASN A 1 92 ? 19.841 -9.336 5.320 1.00 83.06 92 ASN A CA 1
ATOM 715 C C . ASN A 1 92 ? 18.986 -10.499 4.766 1.00 83.06 92 ASN A C 1
ATOM 717 O O . ASN A 1 92 ? 17.995 -10.896 5.371 1.00 83.06 92 ASN A O 1
ATOM 721 N N . GLY A 1 93 ? 19.350 -11.028 3.591 1.00 83.19 93 GLY A N 1
ATOM 722 C CA . GLY A 1 93 ? 18.608 -12.107 2.924 1.00 83.19 93 GLY A CA 1
ATOM 723 C C . GLY A 1 93 ? 17.296 -11.675 2.256 1.00 83.19 93 GLY A C 1
ATOM 724 O O . GLY A 1 93 ? 16.585 -12.529 1.735 1.00 83.19 93 GLY A O 1
ATOM 725 N N . GLN A 1 94 ? 16.986 -10.375 2.241 1.00 84.19 94 GLN A N 1
ATOM 726 C CA . GLN A 1 94 ? 15.784 -9.805 1.638 1.00 84.19 94 GLN A CA 1
ATOM 727 C C . GLN A 1 94 ? 16.117 -9.125 0.309 1.00 84.19 94 GLN A C 1
ATOM 729 O O . GLN A 1 94 ? 17.028 -8.300 0.245 1.00 84.19 94 GLN A O 1
ATOM 734 N N . GLN A 1 95 ? 15.367 -9.452 -0.744 1.00 90.94 95 GLN A N 1
ATOM 735 C CA . GLN A 1 95 ? 15.388 -8.706 -2.009 1.00 90.94 95 GLN A CA 1
ATOM 736 C C . GLN A 1 95 ? 14.687 -7.355 -1.835 1.00 90.94 95 GLN A C 1
ATOM 738 O O . GLN A 1 95 ? 13.789 -7.243 -0.997 1.00 90.94 95 GLN A O 1
ATOM 743 N N . ARG A 1 96 ? 15.052 -6.337 -2.626 1.00 90.75 96 ARG A N 1
ATOM 744 C CA . ARG A 1 96 ? 14.382 -5.020 -2.574 1.00 90.75 96 ARG A CA 1
ATOM 745 C C . ARG A 1 96 ? 12.901 -5.112 -2.937 1.00 90.75 96 ARG A C 1
ATOM 747 O O . ARG A 1 96 ? 12.080 -4.401 -2.355 1.00 90.75 96 ARG A O 1
ATOM 754 N N . TYR A 1 97 ? 12.574 -6.001 -3.867 1.00 93.81 97 TYR A N 1
ATOM 755 C CA . TYR A 1 97 ? 11.217 -6.233 -4.330 1.00 93.81 97 TYR A CA 1
ATOM 756 C C . TYR A 1 97 ? 10.848 -7.701 -4.142 1.00 93.81 97 TYR A C 1
ATOM 758 O O . TYR A 1 97 ? 11.627 -8.594 -4.483 1.00 93.81 97 TYR A O 1
ATOM 766 N N . ILE A 1 98 ? 9.661 -7.959 -3.588 1.00 93.25 98 ILE A N 1
ATOM 767 C CA . ILE A 1 98 ? 9.160 -9.329 -3.362 1.00 93.25 98 ILE A CA 1
ATOM 768 C C . ILE A 1 98 ? 8.445 -9.913 -4.588 1.00 93.25 98 ILE A C 1
ATOM 770 O O . ILE A 1 98 ? 7.974 -11.043 -4.537 1.00 93.25 98 ILE A O 1
ATOM 774 N N . GLY A 1 99 ? 8.373 -9.152 -5.679 1.00 94.94 99 GLY A N 1
ATOM 775 C CA . GLY A 1 99 ? 7.804 -9.528 -6.969 1.00 94.94 99 GLY A CA 1
ATOM 776 C C . GLY A 1 99 ? 7.337 -8.275 -7.708 1.00 94.94 99 GLY A C 1
ATOM 777 O O . GLY A 1 99 ? 7.926 -7.206 -7.541 1.00 94.94 99 GLY A O 1
ATOM 778 N N . TYR A 1 100 ? 6.269 -8.401 -8.482 1.00 95.94 100 TYR A N 1
ATOM 779 C CA . TYR A 1 100 ? 5.703 -7.358 -9.327 1.00 95.94 100 TYR A CA 1
ATOM 780 C C . TYR A 1 100 ? 4.216 -7.128 -9.031 1.00 95.94 100 TYR A C 1
ATOM 782 O O . TYR A 1 100 ? 3.507 -8.017 -8.553 1.00 95.94 100 TYR A O 1
ATOM 790 N N . THR A 1 101 ? 3.722 -5.939 -9.363 1.00 95.88 101 THR A N 1
ATOM 791 C CA . THR A 1 101 ? 2.285 -5.650 -9.442 1.00 95.88 101 THR A CA 1
ATOM 792 C C . THR A 1 101 ? 1.673 -6.302 -10.682 1.00 95.88 101 THR A C 1
ATOM 794 O O . THR A 1 101 ? 2.382 -6.736 -11.596 1.00 95.88 101 THR A O 1
ATOM 797 N N . PHE A 1 102 ? 0.340 -6.336 -10.771 1.00 95.19 102 PHE A N 1
ATOM 798 C CA . PHE A 1 102 ? -0.330 -6.812 -11.987 1.00 95.19 102 PHE A CA 1
ATOM 799 C C . PHE A 1 102 ? 0.056 -5.985 -13.224 1.00 95.19 102 PHE A C 1
ATOM 801 O O . PHE A 1 102 ? 0.122 -6.522 -14.331 1.00 95.19 102 PHE A O 1
ATOM 808 N N . TYR A 1 103 ? 0.361 -4.697 -13.056 1.00 93.62 103 TYR A N 1
ATOM 809 C CA . TYR A 1 103 ? 0.776 -3.810 -14.145 1.00 93.62 103 TYR A CA 1
ATOM 810 C C . TYR A 1 103 ? 2.292 -3.794 -14.392 1.00 93.62 103 TYR A C 1
ATOM 812 O O . TYR A 1 103 ? 2.749 -3.094 -15.289 1.00 93.62 103 TYR A O 1
ATOM 820 N N . GLY A 1 104 ? 3.061 -4.628 -13.682 1.00 93.00 104 GLY A N 1
ATOM 821 C CA . GLY A 1 104 ? 4.499 -4.802 -13.909 1.00 93.00 104 GLY A CA 1
ATOM 822 C C . GLY A 1 104 ? 5.390 -3.817 -13.151 1.00 93.00 104 GLY A C 1
ATOM 823 O O . GLY A 1 104 ? 6.590 -3.763 -13.413 1.00 93.00 104 GLY A O 1
ATOM 824 N N . GLU A 1 105 ? 4.839 -3.054 -12.207 1.00 94.75 105 GLU A N 1
ATOM 825 C CA . GLU A 1 105 ? 5.640 -2.256 -11.277 1.00 94.75 105 GLU A CA 1
ATOM 826 C C . GLU A 1 105 ? 6.343 -3.132 -10.250 1.00 94.75 105 GLU A C 1
ATOM 828 O O . GLU A 1 105 ? 5.878 -4.221 -9.914 1.00 94.75 105 GLU A O 1
ATOM 833 N N . ASP A 1 106 ? 7.435 -2.621 -9.693 1.00 94.38 106 ASP A N 1
ATOM 834 C CA . ASP A 1 106 ? 8.161 -3.321 -8.646 1.00 94.38 106 ASP A CA 1
ATOM 835 C C . ASP A 1 106 ? 7.364 -3.320 -7.329 1.00 94.38 106 ASP A C 1
ATOM 837 O O . ASP A 1 106 ? 7.080 -2.265 -6.740 1.00 94.38 106 ASP A O 1
ATOM 841 N N . TYR A 1 107 ? 7.041 -4.514 -6.830 1.00 94.38 107 TYR A N 1
ATOM 842 C CA . TYR A 1 107 ? 6.333 -4.707 -5.567 1.00 94.38 107 TYR A CA 1
ATOM 843 C C . TYR A 1 107 ? 7.314 -4.549 -4.403 1.00 94.38 107 TYR A C 1
ATOM 845 O O . TYR A 1 107 ? 8.187 -5.397 -4.192 1.00 94.38 107 TYR A O 1
ATOM 853 N N . THR A 1 108 ? 7.195 -3.467 -3.632 1.00 92.25 108 THR A N 1
ATOM 854 C CA . THR A 1 108 ? 8.177 -3.130 -2.590 1.00 92.25 108 THR A CA 1
ATOM 855 C C . THR A 1 108 ? 8.249 -4.172 -1.480 1.00 92.25 108 THR A C 1
ATOM 857 O O . THR A 1 108 ? 7.248 -4.747 -1.061 1.00 92.25 108 THR A O 1
ATOM 860 N N . ASN A 1 109 ? 9.458 -4.411 -0.973 1.00 90.31 109 ASN A N 1
ATOM 861 C CA . ASN A 1 109 ? 9.663 -5.213 0.222 1.00 90.31 109 ASN A CA 1
ATOM 862 C C . ASN A 1 109 ? 9.739 -4.306 1.455 1.00 90.31 109 ASN A C 1
ATOM 864 O O . ASN A 1 109 ? 10.639 -3.477 1.577 1.00 90.31 109 ASN A O 1
ATOM 868 N N . MET A 1 110 ? 8.806 -4.475 2.385 1.00 88.25 110 MET A N 1
ATOM 869 C CA . MET A 1 110 ? 8.774 -3.718 3.640 1.00 88.25 110 MET A CA 1
ATOM 870 C C . MET A 1 110 ? 9.837 -4.141 4.657 1.00 88.25 110 MET A C 1
ATOM 872 O O . MET A 1 110 ? 10.098 -3.401 5.603 1.00 88.25 110 MET A O 1
ATOM 876 N N . ASP A 1 111 ? 10.431 -5.318 4.461 1.00 87.44 111 ASP A N 1
ATOM 877 C CA . ASP A 1 111 ? 11.497 -5.865 5.299 1.00 87.44 111 ASP A CA 1
ATOM 878 C C . ASP A 1 111 ? 12.887 -5.539 4.738 1.00 87.44 111 ASP A C 1
ATOM 880 O O . ASP A 1 111 ? 13.908 -5.844 5.361 1.00 87.44 111 ASP A O 1
ATOM 884 N N . TYR A 1 112 ? 12.946 -4.916 3.556 1.00 87.81 112 TYR A N 1
ATOM 885 C CA . TYR A 1 112 ? 14.201 -4.440 3.001 1.00 87.81 112 TYR A CA 1
ATOM 886 C C . TYR A 1 112 ? 14.660 -3.181 3.756 1.00 87.81 112 TYR A C 1
ATOM 888 O O . TYR A 1 112 ? 13.880 -2.237 3.899 1.00 87.81 112 TYR A O 1
ATOM 896 N N . PRO A 1 113 ? 15.918 -3.125 4.230 1.00 85.62 113 PRO A N 1
ATOM 897 C CA . PRO A 1 113 ? 16.414 -1.981 4.988 1.00 85.62 113 PRO A CA 1
ATOM 898 C C . PRO A 1 113 ? 16.327 -0.666 4.208 1.00 85.62 113 PRO A C 1
ATOM 900 O O . PRO A 1 113 ? 16.690 -0.616 3.029 1.00 85.62 113 PRO A O 1
ATOM 903 N N . ALA A 1 114 ? 15.941 0.415 4.892 1.00 86.00 114 ALA A N 1
ATOM 904 C CA . ALA A 1 114 ? 15.968 1.760 4.327 1.00 86.00 114 ALA A CA 1
ATOM 905 C C . ALA A 1 114 ? 17.341 2.099 3.731 1.00 86.00 114 ALA A C 1
ATOM 907 O O . ALA A 1 114 ? 18.372 1.898 4.375 1.00 86.00 114 ALA A O 1
ATOM 908 N N . ASP A 1 115 ? 17.353 2.726 2.554 1.00 86.00 115 ASP A N 1
ATOM 909 C CA . ASP A 1 115 ? 18.579 3.335 2.021 1.00 86.00 115 ASP A CA 1
ATOM 910 C C . ASP A 1 115 ? 19.039 4.526 2.871 1.00 86.00 115 ASP A C 1
ATOM 912 O O . ASP A 1 115 ? 20.228 4.832 2.940 1.00 86.00 115 ASP A O 1
ATOM 916 N N . LYS A 1 116 ? 18.093 5.173 3.559 1.00 88.19 116 LYS A N 1
ATOM 917 C CA . LYS A 1 116 ? 18.342 6.236 4.526 1.00 88.19 116 LYS A CA 1
ATOM 918 C C . LYS A 1 116 ? 17.390 6.090 5.710 1.00 88.19 116 LYS A C 1
ATOM 920 O O . LYS A 1 116 ? 16.176 6.153 5.540 1.00 88.19 116 LYS A O 1
ATOM 925 N N . ASN A 1 117 ? 17.944 5.925 6.910 1.00 89.00 117 ASN A N 1
ATOM 926 C CA . ASN A 1 117 ? 17.157 5.910 8.142 1.00 89.00 117 ASN A CA 1
ATOM 927 C C . ASN A 1 117 ? 16.607 7.315 8.444 1.00 89.00 117 ASN A C 1
ATOM 929 O O . ASN A 1 117 ? 17.306 8.317 8.264 1.00 89.00 117 ASN A O 1
ATOM 933 N N . ALA A 1 118 ? 15.366 7.392 8.923 1.00 90.00 118 ALA A N 1
ATOM 934 C CA . ALA A 1 118 ? 14.718 8.656 9.255 1.00 90.00 118 ALA A CA 1
ATOM 935 C C . ALA A 1 118 ? 15.225 9.291 10.568 1.00 90.00 118 ALA A C 1
ATOM 937 O O . ALA A 1 118 ? 14.896 10.446 10.834 1.00 90.00 118 ALA A O 1
ATOM 938 N N . ASN A 1 119 ? 16.045 8.584 11.356 1.00 89.94 119 ASN A N 1
ATOM 939 C CA . ASN A 1 119 ? 16.697 9.044 12.589 1.00 89.94 119 ASN A CA 1
ATOM 940 C C . ASN A 1 119 ? 15.726 9.700 13.588 1.00 89.94 119 ASN A C 1
ATOM 942 O O . ASN A 1 119 ? 16.023 10.741 14.172 1.00 89.94 119 ASN A O 1
ATOM 946 N N . GLY A 1 120 ? 14.542 9.110 13.759 1.00 90.06 120 GLY A N 1
ATOM 947 C CA . GLY A 1 120 ? 13.507 9.598 14.667 1.00 90.06 120 GLY A CA 1
ATOM 948 C C . GLY A 1 120 ? 12.658 10.747 14.116 1.00 90.06 120 GLY A C 1
ATOM 949 O O . GLY A 1 120 ? 11.815 11.274 14.844 1.00 90.06 120 GLY A O 1
ATOM 950 N N . ALA A 1 121 ? 12.839 11.141 12.851 1.00 92.31 121 ALA A N 1
ATOM 951 C CA . ALA A 1 121 ? 11.989 12.150 12.230 1.00 92.31 121 ALA A CA 1
ATOM 952 C C . ALA A 1 121 ? 10.513 11.725 12.267 1.00 92.31 121 ALA A C 1
ATOM 954 O O . ALA A 1 121 ? 10.176 10.561 12.044 1.00 92.31 121 ALA A O 1
ATOM 955 N N . ASP A 1 122 ? 9.633 12.685 12.529 1.00 93.38 122 ASP A N 1
ATOM 956 C CA . ASP A 1 122 ? 8.194 12.446 12.564 1.00 93.38 122 ASP A CA 1
ATOM 957 C C . ASP A 1 122 ? 7.654 12.207 11.150 1.00 93.38 122 ASP A C 1
ATOM 959 O O . ASP A 1 122 ? 7.911 12.994 10.232 1.00 93.38 122 ASP A O 1
ATOM 963 N N . PHE A 1 123 ? 6.911 11.115 10.974 1.00 94.50 123 PHE A N 1
ATOM 964 C CA . PHE A 1 123 ? 6.354 10.698 9.689 1.00 94.50 123 PHE A CA 1
ATOM 965 C C . PHE A 1 123 ? 5.465 11.784 9.082 1.00 94.50 123 PHE A C 1
ATOM 967 O O . PHE A 1 123 ? 5.600 12.113 7.905 1.00 94.50 123 PHE A O 1
ATOM 974 N N . ALA A 1 124 ? 4.612 12.411 9.895 1.00 94.69 124 ALA A N 1
ATOM 975 C CA . ALA A 1 124 ? 3.684 13.429 9.418 1.00 94.69 124 ALA A CA 1
ATOM 976 C C . ALA A 1 124 ? 4.354 14.765 9.053 1.00 94.69 124 ALA A C 1
ATOM 978 O O . ALA A 1 124 ? 3.764 15.562 8.330 1.00 94.69 124 ALA A O 1
ATOM 979 N N . SER A 1 125 ? 5.596 14.993 9.490 1.00 93.69 125 SER A N 1
ATOM 980 C CA . SER A 1 125 ? 6.346 16.226 9.214 1.00 93.69 125 SER A CA 1
ATOM 981 C C . SER A 1 125 ? 7.029 16.279 7.842 1.00 93.69 125 SER A C 1
ATOM 983 O O . SER A 1 125 ? 7.571 17.321 7.464 1.00 93.69 125 SER A O 1
ATOM 985 N N . LYS A 1 126 ? 7.067 15.168 7.094 1.00 95.38 126 LYS A N 1
ATOM 986 C CA . LYS A 1 126 ? 7.746 15.138 5.791 1.00 95.38 126 LYS A CA 1
ATOM 987 C C . LYS A 1 126 ? 6.956 15.906 4.733 1.00 95.38 126 LYS A C 1
ATOM 989 O O . LYS A 1 126 ? 5.734 16.003 4.773 1.00 95.38 126 LYS A O 1
ATOM 994 N N . ASN A 1 127 ? 7.681 16.415 3.738 1.00 96.38 127 ASN A N 1
ATOM 995 C CA . ASN A 1 127 ? 7.097 17.064 2.568 1.00 96.38 127 ASN A CA 1
ATOM 996 C C . ASN A 1 127 ? 6.579 16.011 1.574 1.00 96.38 127 ASN A C 1
ATOM 998 O O . ASN A 1 127 ? 7.242 15.717 0.573 1.00 96.38 127 ASN A O 1
ATOM 1002 N N . TRP A 1 128 ? 5.450 15.386 1.910 1.00 97.75 128 TRP A N 1
ATOM 1003 C CA . TRP A 1 128 ? 4.826 14.330 1.116 1.00 97.75 128 TRP A CA 1
ATOM 1004 C C . TRP A 1 128 ? 4.266 14.857 -0.209 1.00 97.75 128 TRP A C 1
ATOM 1006 O O . TRP A 1 128 ? 3.631 15.909 -0.274 1.00 97.75 128 TRP A O 1
ATOM 1016 N N . VAL A 1 129 ? 4.467 14.088 -1.276 1.00 98.19 129 VAL A N 1
ATOM 1017 C CA . VAL A 1 129 ? 3.906 14.348 -2.600 1.00 98.19 129 VAL A CA 1
ATOM 1018 C C . VAL A 1 129 ? 2.445 13.917 -2.598 1.00 98.19 129 VAL A C 1
ATOM 1020 O O . VAL A 1 129 ? 2.141 12.728 -2.577 1.00 98.19 129 VAL A O 1
ATOM 1023 N N . ARG A 1 130 ? 1.538 14.893 -2.633 1.00 97.88 130 ARG A N 1
ATOM 1024 C CA . ARG A 1 130 ? 0.108 14.651 -2.842 1.00 97.88 130 ARG A CA 1
ATOM 1025 C C . ARG A 1 130 ? -0.148 14.295 -4.305 1.00 97.88 130 ARG A C 1
ATOM 1027 O O . ARG A 1 130 ? 0.410 14.943 -5.193 1.00 97.88 130 ARG A O 1
ATOM 1034 N N . HIS A 1 131 ? -1.003 13.304 -4.541 1.00 97.12 131 HIS A N 1
ATOM 1035 C CA . HIS A 1 131 ? -1.361 12.775 -5.860 1.00 97.12 131 HIS A CA 1
ATOM 1036 C C . HIS A 1 131 ? -0.135 12.413 -6.706 1.00 97.12 131 HIS A C 1
ATOM 1038 O O . HIS A 1 131 ? 0.085 13.030 -7.751 1.00 97.12 131 HIS A O 1
ATOM 1044 N N . PRO A 1 132 ? 0.687 11.433 -6.288 1.00 96.69 132 PRO A N 1
ATOM 1045 C CA . PRO A 1 132 ? 1.871 11.019 -7.047 1.00 96.69 132 PRO A CA 1
ATOM 1046 C C . PRO A 1 132 ? 1.558 10.558 -8.483 1.00 96.69 132 PRO A C 1
ATOM 1048 O O . PRO A 1 132 ? 2.418 10.667 -9.353 1.00 96.69 132 PRO A O 1
ATOM 1051 N N . TRP A 1 133 ? 0.323 10.130 -8.755 1.00 95.12 133 TRP A N 1
ATOM 1052 C CA . TRP A 1 133 ? -0.188 9.813 -10.095 1.00 95.12 133 TRP A CA 1
ATOM 1053 C C . TRP A 1 133 ? -0.608 11.033 -10.935 1.00 95.12 133 TRP A C 1
ATOM 1055 O O . TRP A 1 133 ? -0.879 10.899 -12.127 1.00 95.12 133 TRP A O 1
ATOM 1065 N N . GLY A 1 134 ? -0.685 12.224 -10.340 1.00 94.56 134 GLY A N 1
ATOM 1066 C CA . GLY A 1 134 ? -1.179 13.440 -10.983 1.00 94.56 134 GLY A CA 1
ATOM 1067 C C . GLY A 1 134 ? -0.175 14.123 -11.921 1.00 94.56 134 GLY A C 1
ATOM 1068 O O . GLY A 1 134 ? 0.785 13.530 -12.416 1.00 94.56 134 GLY A O 1
ATOM 1069 N N . GLU A 1 135 ? -0.396 15.420 -12.159 1.00 94.88 135 GLU A N 1
ATOM 1070 C CA . GLU A 1 135 ? 0.373 16.231 -13.124 1.00 94.88 135 GLU A CA 1
ATOM 1071 C C . GLU A 1 135 ? 1.173 17.387 -12.499 1.00 94.88 135 GLU A C 1
ATOM 1073 O O . GLU A 1 135 ? 1.751 18.215 -13.213 1.00 94.88 135 GLU A O 1
ATOM 1078 N N . SER A 1 136 ? 1.238 17.450 -11.165 1.00 96.19 136 SER A N 1
ATOM 1079 C CA . SER A 1 136 ? 2.078 18.426 -10.462 1.00 96.19 136 SER A CA 1
ATOM 1080 C C . SER A 1 136 ? 3.568 18.210 -10.786 1.00 96.19 136 SER A C 1
ATOM 1082 O O . SER A 1 136 ? 3.961 17.103 -11.166 1.00 96.19 136 SER A O 1
ATOM 1084 N N . PRO A 1 137 ? 4.443 19.224 -10.621 1.00 96.00 137 PRO A N 1
ATOM 1085 C CA . PRO A 1 137 ? 5.883 19.045 -10.826 1.00 96.00 137 PRO A CA 1
ATOM 1086 C C . PRO A 1 137 ? 6.469 17.878 -10.016 1.00 96.00 137 PRO A C 1
ATOM 1088 O O . PRO A 1 137 ? 7.263 17.099 -10.538 1.00 96.00 137 PRO A O 1
ATOM 1091 N N . SER A 1 138 ? 6.024 17.706 -8.768 1.00 96.31 138 SER A N 1
ATOM 1092 C CA . SER A 1 138 ? 6.444 16.598 -7.906 1.00 96.31 138 SER A CA 1
ATOM 1093 C C . SER A 1 138 ? 5.919 15.244 -8.392 1.00 96.31 138 SER A C 1
ATOM 1095 O O . SER A 1 138 ? 6.682 14.284 -8.416 1.00 96.31 138 SER A O 1
ATOM 1097 N N . ALA A 1 139 ? 4.665 15.159 -8.847 1.00 95.94 139 ALA A N 1
ATOM 1098 C CA . ALA A 1 139 ? 4.112 13.934 -9.434 1.00 95.94 139 ALA A CA 1
ATOM 1099 C C . ALA A 1 139 ? 4.832 13.547 -10.739 1.00 95.94 139 ALA A C 1
ATOM 1101 O O . ALA A 1 139 ? 5.152 12.385 -10.978 1.00 95.94 139 ALA A O 1
ATOM 1102 N N . LYS A 1 140 ? 5.201 14.532 -11.566 1.00 95.31 140 LYS A N 1
ATOM 1103 C CA . LYS A 1 140 ? 6.034 14.300 -12.755 1.00 95.31 140 LYS A CA 1
ATOM 1104 C C . LYS A 1 140 ? 7.421 13.767 -12.393 1.00 95.31 140 LYS A C 1
ATOM 1106 O O . LYS A 1 140 ? 7.906 12.869 -13.073 1.00 95.31 140 LYS A O 1
ATOM 1111 N N . ALA A 1 141 ? 8.031 14.255 -11.312 1.00 95.38 141 ALA A N 1
ATOM 1112 C CA . ALA A 1 141 ? 9.294 13.715 -10.802 1.00 95.38 141 ALA A CA 1
ATOM 1113 C C . ALA A 1 141 ? 9.154 12.267 -10.287 1.00 95.38 141 ALA A C 1
ATOM 1115 O O . ALA A 1 141 ? 10.058 11.451 -10.482 1.00 95.38 141 ALA A O 1
ATOM 1116 N N . VAL A 1 142 ? 8.008 11.915 -9.691 1.00 96.00 142 VAL A N 1
ATOM 1117 C CA . VAL A 1 142 ? 7.686 10.526 -9.321 1.00 96.00 142 VAL A CA 1
ATOM 1118 C C . VAL A 1 142 ? 7.639 9.639 -10.565 1.00 96.00 142 VAL A C 1
ATOM 1120 O O . VAL A 1 142 ? 8.396 8.672 -10.641 1.00 96.00 142 VAL A O 1
ATOM 1123 N N . LYS A 1 143 ? 6.843 10.004 -11.575 1.00 93.88 143 LYS A N 1
ATOM 1124 C CA . LYS A 1 143 ? 6.722 9.232 -12.826 1.00 93.88 143 LYS A CA 1
ATOM 1125 C C . LYS A 1 143 ? 8.054 9.118 -13.575 1.00 93.88 143 LYS A C 1
ATOM 1127 O O . LYS A 1 143 ? 8.393 8.055 -14.076 1.00 93.88 143 LYS A O 1
ATOM 1132 N N . ALA A 1 144 ? 8.859 10.182 -13.593 1.00 92.94 144 ALA A N 1
ATOM 1133 C CA . ALA A 1 144 ? 10.177 10.167 -14.230 1.00 92.94 144 ALA A CA 1
ATOM 1134 C C . ALA A 1 144 ? 11.187 9.241 -13.529 1.00 92.94 144 ALA A C 1
ATOM 1136 O O . ALA A 1 144 ? 12.059 8.683 -14.188 1.00 92.94 144 ALA A O 1
ATOM 1137 N N . SER A 1 145 ? 11.084 9.072 -12.206 1.00 90.31 145 SER A N 1
ATOM 1138 C CA . SER A 1 145 ? 11.972 8.185 -11.437 1.00 90.31 145 SER A CA 1
ATOM 1139 C C . SER A 1 145 ? 11.487 6.733 -11.364 1.00 90.31 145 SER A C 1
ATOM 1141 O O . SER A 1 145 ? 12.231 5.874 -10.899 1.00 90.31 145 SER A O 1
ATOM 1143 N N . ASN A 1 146 ? 10.267 6.444 -11.830 1.00 89.62 146 ASN A N 1
ATOM 1144 C CA . ASN A 1 146 ? 9.655 5.116 -11.807 1.00 89.62 146 ASN A CA 1
ATOM 1145 C C . ASN A 1 146 ? 9.124 4.795 -13.216 1.00 89.62 146 ASN A C 1
ATOM 1147 O O . ASN A 1 146 ? 7.948 5.015 -13.486 1.00 89.62 146 ASN A O 1
ATOM 1151 N N . PRO A 1 147 ? 9.966 4.300 -14.140 1.00 83.81 147 PRO A N 1
ATOM 1152 C CA . PRO A 1 147 ? 9.577 4.115 -15.542 1.00 83.81 147 PRO A CA 1
ATOM 1153 C C . PRO A 1 147 ? 8.447 3.094 -15.743 1.00 83.81 147 PRO A C 1
ATOM 1155 O O . PRO A 1 147 ? 7.745 3.168 -16.747 1.00 83.81 147 PRO A O 1
ATOM 1158 N N . SER A 1 148 ? 8.257 2.173 -14.794 1.00 86.56 148 SER A N 1
ATOM 1159 C CA . SER A 1 148 ? 7.148 1.213 -14.805 1.00 86.56 148 SER A CA 1
ATOM 1160 C C . SER A 1 148 ? 5.867 1.745 -14.159 1.00 86.56 148 SER A C 1
ATOM 1162 O O . SER A 1 148 ? 4.887 1.013 -14.152 1.00 86.56 148 SER A O 1
ATOM 1164 N N . PHE A 1 149 ? 5.863 2.972 -13.614 1.00 91.38 149 PHE A N 1
ATOM 1165 C CA . PHE A 1 149 ? 4.728 3.536 -12.876 1.00 91.38 149 PHE A CA 1
ATOM 1166 C C . PHE A 1 149 ? 3.431 3.401 -13.676 1.00 91.38 149 PHE A C 1
ATOM 1168 O O . PHE A 1 149 ? 3.313 3.961 -14.771 1.00 91.38 149 PHE A O 1
ATOM 1175 N N . ALA A 1 150 ? 2.451 2.698 -13.117 1.00 89.06 150 ALA A N 1
ATOM 1176 C CA . ALA A 1 150 ? 1.178 2.443 -13.759 1.00 89.06 150 ALA A CA 1
ATOM 1177 C C . ALA A 1 150 ? 0.070 2.995 -12.872 1.00 89.06 150 ALA A C 1
ATOM 1179 O O . ALA A 1 150 ? -0.152 2.530 -11.763 1.00 89.06 150 ALA A O 1
ATOM 1180 N N . TYR A 1 151 ? -0.645 4.007 -13.363 1.00 81.81 151 TYR A N 1
ATOM 1181 C CA . TYR A 1 151 ? -1.729 4.599 -12.587 1.00 81.81 151 TYR A CA 1
ATOM 1182 C C . TYR A 1 151 ? -2.778 3.536 -12.222 1.00 81.81 151 TYR A C 1
ATOM 1184 O O . TYR A 1 151 ? -3.363 2.909 -13.111 1.00 81.81 151 TYR A O 1
ATOM 1192 N N . PHE A 1 152 ? -3.023 3.353 -10.922 1.00 88.50 152 PHE A N 1
ATOM 1193 C CA . PHE A 1 152 ? -3.945 2.349 -10.408 1.00 88.50 152 PHE A CA 1
ATOM 1194 C C . PHE A 1 152 ? -5.386 2.869 -10.496 1.00 88.50 152 PHE A C 1
ATOM 1196 O O . PHE A 1 152 ? -5.980 3.344 -9.527 1.00 88.50 152 PHE A O 1
ATOM 1203 N N . ASN A 1 153 ? -5.931 2.821 -11.712 1.00 85.00 153 ASN A N 1
ATOM 1204 C CA . ASN A 1 153 ? -7.234 3.378 -12.073 1.00 85.00 153 ASN A CA 1
ATOM 1205 C C . ASN A 1 153 ? -8.311 2.294 -12.221 1.00 85.00 153 ASN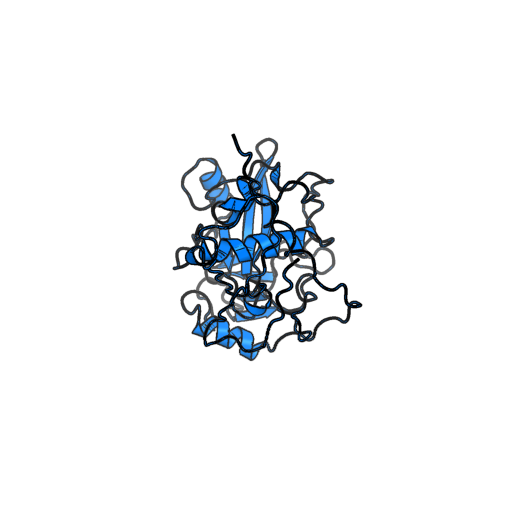 A C 1
ATOM 1207 O O . ASN A 1 153 ? -8.952 2.179 -13.267 1.00 85.00 153 ASN A O 1
ATOM 1211 N N . ILE A 1 154 ? -8.465 1.465 -11.191 1.00 84.56 154 ILE A N 1
ATOM 1212 C CA . ILE A 1 154 ? -9.639 0.596 -11.037 1.00 84.56 154 ILE A CA 1
ATOM 1213 C C . ILE A 1 154 ? -10.597 1.230 -10.021 1.00 84.56 154 ILE A C 1
ATOM 1215 O O . ILE A 1 154 ? -10.255 2.235 -9.409 1.00 84.56 154 ILE A O 1
ATOM 1219 N N . ASN A 1 155 ? -11.804 0.692 -9.853 1.00 83.38 155 ASN A N 1
ATOM 1220 C CA . ASN A 1 155 ? -12.756 1.203 -8.865 1.00 83.38 155 ASN A CA 1
ATOM 1221 C C . ASN A 1 155 ? -12.930 0.195 -7.712 1.00 83.38 155 ASN A C 1
ATOM 1223 O O . ASN A 1 155 ? -13.486 -0.875 -7.968 1.00 83.38 155 ASN A O 1
ATOM 1227 N N . PRO A 1 156 ? -12.518 0.507 -6.467 1.00 89.44 156 PRO A N 1
ATOM 1228 C CA . PRO A 1 156 ? -11.796 1.709 -6.030 1.00 89.44 156 PRO A CA 1
ATOM 1229 C C . PRO A 1 156 ? -10.307 1.688 -6.424 1.00 89.44 156 PRO A C 1
ATOM 1231 O O . PRO A 1 156 ? -9.686 0.631 -6.498 1.00 89.44 156 PRO A O 1
ATOM 1234 N N . GLY A 1 157 ? -9.729 2.868 -6.651 1.00 92.44 157 GLY A N 1
ATOM 1235 C CA . GLY A 1 157 ? -8.359 3.059 -7.142 1.00 92.44 157 GLY A CA 1
ATOM 1236 C C . GLY A 1 157 ? -7.548 4.043 -6.302 1.00 92.44 157 GLY A C 1
ATOM 1237 O O . GLY A 1 157 ? -7.915 4.381 -5.175 1.00 92.44 157 GLY A O 1
ATOM 1238 N N . ASP A 1 158 ? -6.453 4.546 -6.858 1.00 95.31 158 ASP A N 1
ATOM 1239 C CA . ASP A 1 158 ? -5.636 5.598 -6.243 1.00 95.31 158 ASP A CA 1
ATOM 1240 C C . ASP A 1 158 ? -6.479 6.816 -5.816 1.00 95.31 158 ASP A C 1
ATOM 1242 O O . ASP A 1 158 ? -7.261 7.356 -6.602 1.00 95.31 158 ASP A O 1
ATOM 1246 N N . GLY A 1 159 ? -6.296 7.280 -4.574 1.00 95.19 159 GLY A N 1
ATOM 1247 C CA . GLY A 1 159 ? -7.041 8.417 -4.019 1.00 95.19 159 GLY A CA 1
ATOM 1248 C C . GLY A 1 159 ? -8.459 8.102 -3.541 1.00 95.19 159 GLY A C 1
ATOM 1249 O O . GLY A 1 159 ? -9.175 9.030 -3.160 1.00 95.19 159 GLY A O 1
ATOM 1250 N N . SER A 1 160 ? -8.874 6.833 -3.561 1.00 95.12 160 SER A N 1
ATOM 1251 C CA . SER A 1 160 ? -10.236 6.443 -3.180 1.00 95.12 160 SER A CA 1
ATOM 1252 C C . SER A 1 160 ? -10.380 6.309 -1.653 1.00 95.12 160 SER A C 1
ATOM 1254 O O . SER A 1 160 ? -9.550 5.646 -1.018 1.00 95.12 160 SER A O 1
ATOM 1256 N N . PRO A 1 161 ? -11.421 6.910 -1.041 1.00 94.00 161 PRO A N 1
ATOM 1257 C CA . PRO A 1 161 ? -11.624 6.905 0.412 1.00 94.00 161 PRO A CA 1
ATOM 1258 C C . PRO A 1 161 ? -11.878 5.508 0.998 1.00 94.00 161 PRO A C 1
ATOM 1260 O O . PRO A 1 161 ? -11.683 5.302 2.193 1.00 94.00 161 PRO A O 1
ATOM 1263 N N . GLU A 1 162 ? -12.255 4.528 0.180 1.00 93.19 162 GLU A N 1
ATOM 1264 C CA . GLU A 1 162 ? -12.464 3.128 0.560 1.00 93.19 162 GLU A CA 1
ATOM 1265 C C . GLU A 1 162 ? -11.209 2.495 1.184 1.00 93.19 162 GLU A C 1
ATOM 1267 O O . GLU A 1 162 ? -11.318 1.582 2.002 1.00 93.19 162 GLU A O 1
ATOM 1272 N N . TYR A 1 163 ? -10.014 2.996 0.850 1.00 95.06 163 TYR A N 1
ATOM 1273 C CA . TYR A 1 163 ? -8.756 2.503 1.412 1.00 95.06 163 TYR A CA 1
ATOM 1274 C C . TYR A 1 163 ? -8.261 3.282 2.635 1.00 95.06 163 TYR A C 1
ATOM 1276 O O . TYR A 1 163 ? -7.314 2.833 3.284 1.00 95.06 163 TYR A O 1
ATOM 1284 N N . LEU A 1 164 ? -8.895 4.405 2.991 1.00 94.44 164 LEU A N 1
ATOM 1285 C CA . LEU A 1 164 ? -8.439 5.324 4.041 1.00 94.44 164 LEU A CA 1
ATOM 1286 C C . LEU A 1 164 ? -8.160 4.603 5.366 1.00 94.44 164 LEU A C 1
ATOM 1288 O O . LEU A 1 164 ? -7.041 4.643 5.882 1.00 94.44 164 LEU A O 1
ATOM 1292 N N . THR A 1 165 ? -9.152 3.886 5.897 1.00 93.44 165 THR A N 1
ATOM 1293 C CA . THR A 1 165 ? -9.019 3.181 7.182 1.00 93.44 165 THR A CA 1
ATOM 1294 C C . THR A 1 165 ? -7.954 2.087 7.119 1.00 93.44 165 THR A C 1
ATOM 1296 O O . THR A 1 165 ? -7.163 1.936 8.052 1.00 93.44 165 THR A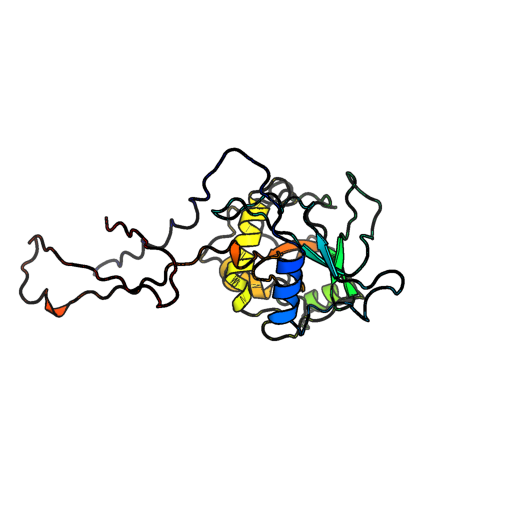 O 1
ATOM 1299 N N . ALA A 1 166 ? -7.881 1.354 6.006 1.00 95.38 166 ALA A N 1
ATOM 1300 C CA . ALA A 1 166 ? -6.903 0.288 5.817 1.00 95.38 166 ALA A CA 1
ATOM 1301 C C . ALA A 1 166 ? -5.463 0.813 5.729 1.00 95.38 166 ALA A C 1
ATOM 1303 O O . ALA A 1 166 ? -4.546 0.200 6.285 1.00 95.38 166 ALA A O 1
ATOM 1304 N N . MET A 1 167 ? -5.266 1.963 5.083 1.00 96.94 167 MET A N 1
ATOM 1305 C CA . MET A 1 167 ? -3.980 2.655 5.008 1.00 96.94 167 MET A CA 1
ATOM 1306 C C . MET A 1 167 ? -3.569 3.213 6.372 1.00 96.94 167 MET A C 1
ATOM 1308 O O . MET A 1 167 ? -2.449 2.970 6.812 1.00 96.94 167 MET A O 1
ATOM 1312 N N . GLN A 1 168 ? -4.470 3.900 7.083 1.00 94.69 168 GLN A N 1
ATOM 1313 C CA . GLN A 1 168 ? -4.201 4.410 8.434 1.00 94.69 168 GLN A CA 1
ATOM 1314 C C . GLN A 1 168 ? -3.778 3.284 9.384 1.00 94.69 168 GLN A C 1
ATOM 1316 O O . GLN A 1 168 ? -2.768 3.401 10.080 1.00 94.69 168 GLN A O 1
ATOM 1321 N N . ALA A 1 169 ? -4.530 2.180 9.393 1.00 92.31 169 ALA A N 1
ATOM 1322 C CA . ALA A 1 169 ? -4.257 1.044 10.260 1.00 92.31 169 ALA A CA 1
ATOM 1323 C C . ALA A 1 169 ? -2.939 0.345 9.890 1.00 92.31 169 ALA A C 1
ATOM 1325 O O . ALA A 1 169 ? -2.131 0.048 10.772 1.00 92.31 169 ALA A O 1
ATOM 1326 N N . GLY A 1 170 ? -2.679 0.137 8.595 1.00 93.00 170 GLY A N 1
ATOM 1327 C CA . GLY A 1 170 ? -1.429 -0.457 8.125 1.00 93.00 170 GLY A CA 1
ATOM 1328 C C . GLY A 1 170 ? -0.201 0.397 8.451 1.00 93.00 170 GLY A C 1
ATOM 1329 O O . GLY A 1 170 ? 0.792 -0.129 8.956 1.00 93.00 170 GLY A O 1
ATOM 1330 N N . ILE A 1 171 ? -0.290 1.718 8.271 1.00 93.06 171 ILE A N 1
ATOM 1331 C CA . ILE A 1 171 ? 0.768 2.670 8.636 1.00 93.06 171 ILE A CA 1
ATOM 1332 C C . ILE A 1 171 ? 1.024 2.675 10.144 1.00 93.06 171 ILE A C 1
ATOM 1334 O O . ILE A 1 171 ? 2.180 2.686 10.556 1.00 93.06 171 ILE A O 1
ATOM 1338 N N . LEU A 1 172 ? -0.016 2.653 10.983 1.00 90.44 172 LEU A N 1
ATOM 1339 C CA . LEU A 1 172 ? 0.152 2.640 12.440 1.00 90.44 172 LEU A CA 1
ATOM 1340 C C . LEU A 1 172 ? 0.773 1.331 12.943 1.00 90.44 172 LEU A C 1
ATOM 1342 O O . LEU A 1 172 ? 1.671 1.378 13.783 1.00 90.44 172 LEU A O 1
ATOM 1346 N N . ILE A 1 173 ? 0.348 0.178 12.413 1.00 87.44 173 ILE A N 1
ATOM 1347 C CA . ILE A 1 173 ? 0.956 -1.118 12.754 1.00 87.44 173 ILE A CA 1
ATOM 1348 C C . ILE A 1 173 ? 2.416 -1.155 12.319 1.00 87.44 173 ILE A C 1
ATOM 1350 O O . ILE A 1 173 ? 3.291 -1.495 13.114 1.00 87.44 173 ILE A O 1
ATOM 1354 N N . TYR A 1 174 ? 2.694 -0.773 11.073 1.00 86.25 174 TYR A N 1
ATOM 1355 C CA . TYR A 1 174 ? 4.056 -0.765 10.556 1.00 86.25 174 TYR A CA 1
ATOM 1356 C C . TYR A 1 174 ? 4.933 0.240 11.299 1.00 86.25 174 TYR A C 1
ATOM 1358 O O . TYR A 1 174 ? 6.053 -0.086 11.671 1.00 86.25 174 TYR A O 1
ATOM 1366 N N . GLY A 1 175 ? 4.390 1.420 11.597 1.00 83.00 175 GLY A N 1
ATOM 1367 C CA . GLY A 1 175 ? 5.016 2.481 12.376 1.00 83.00 175 GLY A CA 1
ATOM 1368 C C . GLY A 1 175 ? 5.323 2.095 13.823 1.00 83.00 175 GLY A C 1
ATOM 1369 O O . GLY A 1 175 ? 6.262 2.640 14.396 1.00 83.00 175 GLY A O 1
ATOM 1370 N N . GLY A 1 176 ? 4.570 1.156 14.402 1.00 73.38 176 GLY A N 1
ATOM 1371 C CA . GLY A 1 176 ? 4.849 0.558 15.709 1.00 73.38 176 GLY A CA 1
ATOM 1372 C C . GLY A 1 176 ? 5.866 -0.589 15.673 1.00 73.38 176 GLY A C 1
ATOM 1373 O O . GLY A 1 176 ? 6.322 -1.025 16.730 1.00 73.38 176 GLY A O 1
ATOM 1374 N N . ALA A 1 177 ? 6.235 -1.077 14.486 1.00 70.19 177 ALA A N 1
ATOM 1375 C CA . ALA A 1 177 ? 7.230 -2.126 14.309 1.00 70.19 177 ALA A CA 1
ATOM 1376 C C . ALA A 1 177 ? 8.639 -1.545 14.093 1.00 70.19 177 ALA A C 1
ATOM 1378 O O . ALA A 1 177 ? 8.820 -0.452 13.557 1.00 70.19 177 ALA A O 1
ATOM 1379 N N . ASN A 1 178 ? 9.669 -2.340 14.403 1.00 60.19 178 ASN A N 1
ATOM 1380 C CA . ASN A 1 178 ? 11.076 -1.993 14.136 1.00 60.19 178 ASN A CA 1
ATOM 1381 C C . ASN A 1 178 ? 11.403 -1.839 12.631 1.00 60.19 178 ASN A C 1
ATOM 1383 O O . ASN A 1 178 ? 12.518 -1.456 12.282 1.00 60.19 178 ASN A O 1
ATOM 1387 N N . ALA A 1 179 ? 10.452 -2.151 11.746 1.00 67.31 179 ALA A N 1
ATOM 1388 C CA . ALA A 1 179 ? 10.591 -2.087 10.295 1.00 67.31 179 ALA A CA 1
ATOM 1389 C C . ALA A 1 179 ? 10.231 -0.714 9.694 1.00 67.31 179 ALA A C 1
ATOM 1391 O O . ALA A 1 179 ? 10.414 -0.514 8.501 1.00 67.31 179 ALA A O 1
ATOM 1392 N N . ASN A 1 180 ? 9.776 0.264 10.485 1.00 74.50 180 ASN A N 1
ATOM 1393 C CA . ASN A 1 180 ? 9.285 1.561 9.998 1.00 74.50 180 ASN A CA 1
ATOM 1394 C C . ASN A 1 180 ? 10.354 2.533 9.444 1.00 74.50 180 ASN A C 1
ATOM 1396 O O . ASN A 1 180 ? 10.112 3.737 9.374 1.00 74.50 180 ASN A O 1
ATOM 1400 N N . ASN A 1 181 ? 11.554 2.055 9.108 1.00 82.62 181 ASN A N 1
ATOM 1401 C CA . ASN A 1 181 ? 12.672 2.857 8.598 1.00 82.62 181 ASN A CA 1
ATOM 1402 C C . ASN A 1 181 ? 13.133 4.013 9.517 1.00 82.62 181 ASN A C 1
ATOM 1404 O O . ASN A 1 181 ? 13.778 4.960 9.061 1.00 82.62 181 ASN A O 1
ATOM 1408 N N . GLY A 1 182 ? 12.865 3.912 10.824 1.00 87.00 182 GLY A N 1
ATOM 1409 C CA . GLY A 1 182 ? 13.334 4.849 11.848 1.00 87.00 182 GLY A CA 1
ATOM 1410 C C . GLY A 1 182 ? 12.460 6.089 12.022 1.00 87.00 182 GLY A C 1
ATOM 1411 O O . GLY A 1 182 ? 12.925 7.083 12.582 1.00 87.00 182 GLY A O 1
ATOM 1412 N N . PHE A 1 183 ? 11.229 6.068 11.512 1.00 91.69 183 PHE A N 1
ATOM 1413 C CA . PHE A 1 183 ? 10.264 7.148 11.703 1.00 91.69 183 PHE A CA 1
ATOM 1414 C C . PHE A 1 183 ? 9.649 7.123 13.110 1.00 91.69 183 PHE A C 1
ATOM 1416 O O . PHE A 1 183 ? 9.571 6.083 13.762 1.00 91.69 183 PHE A O 1
ATOM 1423 N N . THR A 1 184 ? 9.167 8.273 13.579 1.00 91.94 184 THR A N 1
ATOM 1424 C CA . THR A 1 184 ? 8.222 8.339 14.705 1.00 91.94 184 THR A CA 1
ATOM 1425 C C . THR A 1 184 ? 6.818 8.648 14.195 1.00 91.94 184 THR A C 1
ATOM 1427 O O . THR A 1 184 ? 6.650 9.285 13.156 1.00 91.94 184 THR A O 1
ATOM 1430 N N . MET A 1 185 ? 5.801 8.197 14.931 1.00 90.88 185 MET A N 1
ATOM 1431 C CA . MET A 1 185 ? 4.384 8.348 14.562 1.00 90.88 185 MET A CA 1
ATOM 1432 C C . MET A 1 185 ? 3.649 9.382 15.431 1.00 90.88 185 MET A C 1
ATOM 1434 O O . MET A 1 185 ? 2.426 9.354 15.530 1.00 90.88 185 MET A O 1
ATOM 1438 N N . ALA A 1 186 ? 4.377 10.286 16.095 1.00 89.00 186 ALA A N 1
ATOM 1439 C CA . ALA A 1 186 ? 3.835 11.160 17.139 1.00 89.00 186 ALA A CA 1
ATOM 1440 C C . ALA A 1 186 ? 2.715 12.096 16.641 1.00 89.00 186 ALA A C 1
ATOM 1442 O O . ALA A 1 186 ? 1.775 12.398 17.387 1.00 89.00 186 ALA A O 1
ATOM 1443 N N . ASN A 1 187 ? 2.800 12.543 15.384 1.00 90.69 187 ASN A N 1
ATOM 1444 C CA . ASN A 1 187 ? 1.804 13.432 14.784 1.00 90.69 187 ASN A CA 1
ATOM 1445 C C . ASN A 1 187 ? 0.953 12.783 13.688 1.00 90.69 187 ASN A C 1
ATOM 1447 O O . ASN A 1 187 ? 0.088 13.460 13.139 1.00 90.69 187 ASN A O 1
ATOM 1451 N N . PHE A 1 188 ? 1.131 11.493 13.391 1.00 93.06 188 PHE A N 1
ATOM 1452 C CA . PHE A 1 188 ? 0.226 10.779 12.488 1.00 93.06 188 PHE A CA 1
ATOM 1453 C C . PHE A 1 188 ? -1.032 10.343 13.253 1.00 93.06 188 PHE A C 1
ATOM 1455 O O . PHE A 1 188 ? -1.107 9.236 13.785 1.00 93.06 188 PHE A O 1
ATOM 1462 N N . LYS A 1 189 ? -1.998 11.257 13.381 1.00 89.62 189 LYS A N 1
ATOM 1463 C CA . LYS A 1 189 ? -3.218 11.064 14.181 1.00 89.62 189 LYS A CA 1
ATOM 1464 C C . LYS A 1 189 ? -4.406 11.836 13.615 1.00 89.62 189 LYS A C 1
ATOM 1466 O O . LYS A 1 189 ? -4.219 12.816 12.898 1.00 89.62 189 LYS A O 1
ATOM 1471 N N . GLN A 1 190 ? -5.607 11.423 14.006 1.00 89.00 190 GLN A N 1
ATOM 1472 C CA . GLN A 1 190 ? -6.867 12.055 13.612 1.00 89.00 190 GLN A CA 1
ATOM 1473 C C . GLN A 1 190 ? -6.859 13.580 13.796 1.00 89.00 190 GLN A C 1
ATOM 1475 O O . GLN A 1 190 ? -6.366 14.087 14.809 1.00 89.00 190 GLN A O 1
ATOM 1480 N N . GLY A 1 191 ? -7.437 14.298 12.829 1.00 85.88 191 GLY A N 1
ATOM 1481 C CA . GLY A 1 191 ? -7.498 15.761 12.819 1.00 85.88 191 GLY A CA 1
ATOM 1482 C C . GLY A 1 191 ? -6.261 16.427 12.212 1.00 85.88 191 GLY A C 1
ATOM 1483 O O . GLY A 1 191 ? -6.129 17.650 12.281 1.00 85.88 191 GLY A O 1
ATOM 1484 N N . THR A 1 192 ? -5.332 15.642 11.662 1.00 91.00 192 THR A N 1
ATOM 1485 C CA . THR A 1 192 ? -4.186 16.141 10.892 1.00 91.00 192 THR A CA 1
ATOM 1486 C C . THR A 1 192 ? -4.403 15.877 9.408 1.00 91.00 192 THR A C 1
ATOM 1488 O O . THR A 1 192 ? -4.891 14.811 9.041 1.00 91.00 192 THR A O 1
ATOM 1491 N N . GLU A 1 193 ? -3.984 16.818 8.555 1.00 94.12 193 GLU A N 1
ATOM 1492 C CA . GLU A 1 193 ? -4.194 16.744 7.098 1.00 94.12 193 GLU A CA 1
ATOM 1493 C C . GLU A 1 193 ? -3.712 15.419 6.500 1.00 94.12 193 GLU A C 1
ATOM 1495 O O . GLU A 1 193 ? -4.430 14.792 5.724 1.00 94.12 193 GLU A O 1
ATOM 1500 N N . LEU A 1 194 ? -2.512 14.974 6.889 1.00 96.44 194 LEU A N 1
ATOM 1501 C CA . LEU A 1 194 ? -1.942 13.740 6.362 1.00 96.44 194 LEU A CA 1
ATOM 1502 C C . LEU A 1 194 ? -2.721 12.502 6.816 1.00 96.44 194 LEU A C 1
ATOM 1504 O O . LEU A 1 194 ? -2.868 11.580 6.029 1.00 96.44 194 LEU A O 1
ATOM 1508 N N . TYR A 1 195 ? -3.182 12.447 8.068 1.00 95.19 195 TYR A N 1
ATOM 1509 C CA . TYR A 1 195 ? -3.922 11.286 8.566 1.00 95.19 195 TYR A CA 1
ATOM 1510 C C . TYR A 1 195 ? -5.316 11.210 7.945 1.00 95.19 195 TYR A C 1
ATOM 1512 O O . TYR A 1 195 ? -5.724 10.139 7.500 1.00 95.19 195 TYR A O 1
ATOM 1520 N N . ASP A 1 196 ? -6.029 12.337 7.904 1.00 93.88 196 ASP A N 1
ATOM 1521 C CA . ASP A 1 196 ? -7.423 12.392 7.454 1.00 93.88 196 ASP A CA 1
ATOM 1522 C C . ASP A 1 196 ? -7.560 12.249 5.925 1.00 93.88 196 ASP A C 1
ATOM 1524 O O . ASP A 1 196 ? -8.649 11.939 5.454 1.00 93.88 196 ASP A O 1
ATOM 1528 N N . ASN A 1 197 ? -6.470 12.439 5.166 1.00 97.12 197 ASN A N 1
ATOM 1529 C CA . ASN A 1 197 ? -6.447 12.356 3.698 1.00 97.12 197 ASN A CA 1
ATOM 1530 C C . ASN A 1 197 ? -5.290 11.485 3.167 1.00 97.12 197 ASN A C 1
ATOM 1532 O O . ASN A 1 197 ? -4.747 11.762 2.091 1.00 97.12 197 ASN A O 1
ATOM 1536 N N . ILE A 1 198 ? -4.828 10.488 3.933 1.00 97.75 198 ILE A N 1
ATOM 1537 C CA . ILE A 1 198 ? -3.631 9.697 3.590 1.00 97.75 198 ILE A CA 1
ATOM 1538 C C . ILE A 1 198 ? -3.740 9.017 2.219 1.00 97.75 198 ILE A C 1
ATOM 1540 O O . ILE A 1 198 ? -2.747 8.904 1.500 1.00 97.75 198 ILE A O 1
ATOM 1544 N N . GLU A 1 199 ? -4.949 8.637 1.813 1.00 97.62 199 GLU A N 1
ATOM 1545 C CA . GLU A 1 199 ? -5.249 8.025 0.522 1.00 97.62 199 GLU A CA 1
ATOM 1546 C C . GLU A 1 199 ? -4.903 8.942 -0.653 1.00 97.62 199 GLU A C 1
ATOM 1548 O O . GLU A 1 199 ? -4.576 8.454 -1.728 1.00 97.62 199 GLU A O 1
ATOM 1553 N N . GLN A 1 200 ? -4.866 10.263 -0.448 1.00 98.06 200 GLN A N 1
ATOM 1554 C CA . GLN A 1 200 ? -4.448 11.232 -1.465 1.00 98.06 200 GLN A CA 1
ATOM 1555 C C . GLN A 1 200 ? -2.925 11.251 -1.692 1.00 98.06 200 GLN A C 1
ATOM 1557 O O . GLN A 1 200 ? -2.454 11.937 -2.601 1.00 98.06 200 GLN A O 1
ATOM 1562 N N . TYR A 1 201 ? -2.139 10.543 -0.878 1.00 98.25 201 TYR A N 1
ATOM 1563 C CA . TYR A 1 201 ? -0.671 10.519 -0.944 1.00 98.25 201 TYR A CA 1
ATOM 1564 C C . TYR A 1 201 ? -0.103 9.143 -1.311 1.00 98.25 201 TYR A C 1
ATOM 1566 O O . TYR A 1 201 ? 1.050 9.055 -1.739 1.00 98.25 201 TYR A O 1
ATOM 1574 N N . VAL A 1 202 ? -0.886 8.077 -1.133 1.00 97.81 202 VAL A N 1
ATOM 1575 C CA . VAL A 1 202 ? -0.462 6.690 -1.348 1.00 97.81 202 VAL A CA 1
ATOM 1576 C C . VAL A 1 202 ? -0.829 6.251 -2.759 1.00 97.81 202 VAL A C 1
ATOM 1578 O O . VAL A 1 202 ? -2.007 6.122 -3.070 1.00 97.81 202 VAL A O 1
ATOM 1581 N N . HIS A 1 203 ? 0.173 5.969 -3.590 1.00 97.44 203 HIS A N 1
ATOM 1582 C CA . HIS A 1 203 ? -0.044 5.193 -4.810 1.00 97.44 203 HIS A CA 1
ATOM 1583 C C . HIS A 1 203 ? -0.156 3.713 -4.444 1.00 97.44 203 HIS A C 1
ATOM 1585 O O . HIS A 1 203 ? 0.758 3.160 -3.826 1.00 97.44 203 HIS A O 1
ATOM 1591 N N . ILE A 1 204 ? -1.266 3.083 -4.792 1.00 97.12 204 ILE A N 1
ATOM 1592 C CA . ILE A 1 204 ? -1.546 1.678 -4.533 1.00 97.12 204 ILE A CA 1
ATOM 1593 C C . ILE A 1 204 ? -0.821 0.849 -5.587 1.00 97.12 204 ILE A C 1
ATOM 1595 O O . ILE A 1 204 ? -1.156 0.882 -6.765 1.00 97.12 204 ILE A O 1
ATOM 1599 N N . LEU A 1 205 ? 0.156 0.063 -5.139 1.00 95.88 205 LEU A N 1
ATOM 1600 C CA . LEU A 1 205 ? 0.839 -0.905 -5.991 1.00 95.88 205 LEU A CA 1
ATOM 1601 C C . LEU A 1 205 ? 0.008 -2.183 -6.099 1.00 95.88 205 LEU A C 1
ATOM 1603 O O . LEU A 1 205 ? -0.089 -2.762 -7.172 1.00 95.88 205 LEU A O 1
ATOM 1607 N N . ALA A 1 206 ? -0.592 -2.620 -4.989 1.00 96.06 206 ALA A N 1
ATOM 1608 C CA . ALA A 1 206 ? -1.525 -3.737 -4.947 1.00 96.06 206 ALA A CA 1
ATOM 1609 C C . ALA A 1 206 ? -2.605 -3.485 -3.883 1.00 96.06 206 ALA A C 1
ATOM 1611 O O . ALA A 1 206 ? -2.264 -3.183 -2.733 1.00 96.06 206 ALA A O 1
ATOM 1612 N N . PRO A 1 207 ? -3.899 -3.608 -4.223 1.00 96.69 207 PRO A N 1
ATOM 1613 C CA . PRO A 1 207 ? -4.973 -3.359 -3.275 1.00 96.69 207 PRO A CA 1
ATOM 1614 C C . PRO A 1 207 ? -5.028 -4.472 -2.216 1.00 96.69 207 PRO A C 1
ATOM 1616 O O . PRO A 1 207 ? -4.757 -5.636 -2.537 1.00 96.69 207 PRO A O 1
ATOM 1619 N N . PRO A 1 208 ? -5.407 -4.162 -0.964 1.00 96.88 208 PRO A N 1
ATOM 1620 C CA . PRO A 1 208 ? -5.698 -5.191 0.028 1.00 96.88 208 PRO A CA 1
ATOM 1621 C C . PRO A 1 208 ? -6.885 -6.053 -0.413 1.00 96.88 208 PRO A C 1
ATOM 1623 O O . PRO A 1 208 ? -7.717 -5.645 -1.228 1.00 96.88 208 PRO A O 1
ATOM 1626 N N . THR A 1 209 ? -6.971 -7.247 0.160 1.00 96.94 209 THR A N 1
ATOM 1627 C CA . THR A 1 209 ? -8.127 -8.145 0.014 1.00 96.94 209 THR A CA 1
ATOM 1628 C C . THR A 1 209 ? -8.682 -8.479 1.392 1.00 96.94 209 THR A C 1
ATOM 1630 O O . THR A 1 209 ? -8.208 -7.950 2.405 1.00 96.94 209 THR A O 1
ATOM 1633 N N . GLN A 1 210 ? -9.665 -9.377 1.471 1.00 95.31 210 GLN A N 1
ATOM 1634 C CA . GLN A 1 210 ? -10.126 -9.838 2.773 1.00 95.31 210 GLN A CA 1
ATOM 1635 C C . GLN A 1 210 ? -8.998 -10.550 3.537 1.00 95.31 210 GLN A C 1
ATOM 1637 O O . GLN A 1 210 ? -8.887 -10.381 4.751 1.00 95.31 210 GLN A O 1
ATOM 1642 N N . TYR A 1 211 ? -8.134 -11.291 2.834 1.00 96.12 211 TYR A N 1
ATOM 1643 C CA . TYR A 1 211 ? -7.150 -12.203 3.434 1.00 96.12 211 TYR A CA 1
ATOM 1644 C C . TYR A 1 211 ? -5.702 -11.975 2.977 1.00 96.12 211 TYR A C 1
ATOM 1646 O O . TYR A 1 211 ? -4.844 -12.837 3.158 1.00 96.12 211 TYR A O 1
ATOM 1654 N N . ALA A 1 212 ? -5.401 -10.824 2.383 1.00 96.94 212 ALA A N 1
ATOM 1655 C CA . ALA A 1 212 ? -4.043 -10.442 2.021 1.00 96.94 212 ALA A CA 1
ATOM 1656 C C . ALA A 1 212 ? -3.833 -8.942 2.211 1.00 96.94 212 ALA A C 1
ATOM 1658 O O . ALA A 1 212 ? -4.721 -8.130 1.941 1.00 96.94 212 ALA A O 1
ATOM 1659 N N . TRP A 1 213 ? -2.635 -8.592 2.663 1.00 96.94 213 TRP A N 1
ATOM 1660 C CA . TRP A 1 213 ? -2.193 -7.214 2.772 1.00 96.94 213 TRP A CA 1
ATOM 1661 C C . TRP A 1 213 ? -2.085 -6.600 1.382 1.00 96.94 213 TRP A C 1
ATOM 1663 O O . TRP A 1 213 ? -1.563 -7.220 0.453 1.00 96.94 213 TRP A O 1
ATOM 1673 N N . GLY A 1 214 ? -2.533 -5.356 1.273 1.00 96.62 214 GLY A N 1
ATOM 1674 C CA . GLY A 1 214 ? -2.176 -4.495 0.160 1.00 96.62 214 GLY A CA 1
ATOM 1675 C C . GLY A 1 214 ? -0.854 -3.793 0.429 1.00 96.62 214 GLY A C 1
ATOM 1676 O O . GLY A 1 214 ? -0.337 -3.774 1.554 1.00 96.62 214 GLY A O 1
ATOM 1677 N N . ILE A 1 215 ? -0.317 -3.171 -0.610 1.00 95.81 215 ILE A N 1
ATOM 1678 C CA . ILE A 1 215 ? 0.865 -2.335 -0.499 1.00 95.81 215 ILE A CA 1
ATOM 1679 C C . ILE A 1 215 ? 0.714 -1.104 -1.381 1.00 95.81 215 ILE A C 1
ATOM 1681 O O . ILE A 1 215 ? 0.189 -1.153 -2.494 1.00 95.81 215 ILE A O 1
ATOM 1685 N N . GLY A 1 216 ? 1.220 0.006 -0.880 1.00 95.75 216 GLY A N 1
ATOM 1686 C CA . GLY A 1 216 ? 1.358 1.241 -1.611 1.00 95.75 216 GLY A CA 1
ATOM 1687 C C . GLY A 1 216 ? 2.725 1.862 -1.396 1.00 95.75 216 GLY A C 1
ATOM 1688 O O . GLY A 1 216 ? 3.576 1.360 -0.652 1.00 95.75 216 GLY A O 1
ATOM 1689 N N . ARG A 1 217 ? 2.930 2.986 -2.065 1.00 95.00 217 ARG A N 1
ATOM 1690 C CA . ARG A 1 217 ? 4.140 3.788 -1.984 1.00 95.00 217 ARG A CA 1
ATOM 1691 C C . ARG A 1 217 ? 3.756 5.249 -1.799 1.00 95.00 217 ARG A C 1
ATOM 1693 O O . ARG A 1 217 ? 2.838 5.748 -2.444 1.00 95.00 217 ARG A O 1
ATOM 1700 N N . MET A 1 218 ? 4.469 5.928 -0.912 1.00 95.62 218 MET A N 1
ATOM 1701 C CA . MET A 1 218 ? 4.393 7.378 -0.745 1.00 95.62 218 MET A CA 1
ATOM 1702 C C . MET A 1 218 ? 5.757 7.978 -1.028 1.00 95.62 218 MET A C 1
ATOM 1704 O O . MET A 1 218 ? 6.775 7.374 -0.694 1.00 95.62 218 MET A O 1
ATOM 1708 N N . TRP A 1 219 ? 5.781 9.188 -1.580 1.00 96.69 219 TRP A N 1
ATOM 1709 C CA . TRP A 1 219 ? 7.020 9.905 -1.863 1.00 96.69 219 TRP A CA 1
ATOM 1710 C C . TRP A 1 219 ? 7.093 11.198 -1.078 1.00 96.69 219 TRP A C 1
ATOM 1712 O O . TRP A 1 219 ? 6.082 11.868 -0.894 1.00 96.69 219 TRP A O 1
ATOM 1722 N N . HIS A 1 220 ? 8.294 11.585 -0.670 1.00 95.81 220 HIS A N 1
ATOM 1723 C CA . HIS A 1 220 ? 8.554 12.895 -0.093 1.00 95.81 220 HIS A CA 1
ATOM 1724 C C . HIS A 1 220 ? 9.797 13.529 -0.703 1.00 95.81 220 HIS A C 1
ATOM 1726 O O . HIS A 1 220 ? 10.678 12.848 -1.228 1.00 95.81 220 HIS A O 1
ATOM 1732 N N . ILE A 1 221 ? 9.881 14.853 -0.605 1.00 95.62 221 ILE A N 1
ATOM 1733 C CA . ILE A 1 221 ? 11.043 15.615 -1.063 1.00 95.62 221 ILE A CA 1
ATOM 1734 C C . ILE A 1 221 ? 11.872 16.038 0.146 1.00 95.62 221 ILE A C 1
ATOM 1736 O O . ILE A 1 221 ? 11.355 16.621 1.098 1.00 95.62 221 ILE A O 1
ATOM 1740 N N . GLU A 1 222 ? 13.171 15.766 0.106 1.00 93.06 222 GLU A N 1
ATOM 1741 C CA . GLU A 1 222 ? 14.134 16.202 1.116 1.00 93.06 222 GLU A CA 1
ATOM 1742 C C . GLU A 1 222 ? 15.377 16.753 0.414 1.00 93.06 222 GLU A C 1
ATOM 1744 O O . GLU A 1 222 ? 16.031 16.039 -0.344 1.00 93.06 222 GLU A O 1
ATOM 1749 N N . ASN A 1 223 ? 15.696 18.029 0.654 1.00 91.62 223 ASN A N 1
ATOM 1750 C CA . ASN A 1 223 ? 16.832 18.729 0.035 1.00 91.62 223 ASN A CA 1
ATOM 1751 C C . ASN A 1 223 ? 16.866 18.613 -1.504 1.00 91.62 223 ASN A C 1
ATOM 1753 O O . ASN A 1 223 ? 17.928 18.460 -2.099 1.00 91.62 223 ASN A O 1
ATOM 1757 N N . GLY A 1 224 ? 15.693 18.658 -2.146 1.00 90.56 224 GLY A N 1
ATOM 1758 C CA . GLY A 1 224 ? 15.546 18.539 -3.602 1.00 90.56 224 GLY A CA 1
ATOM 1759 C C . GLY A 1 224 ? 15.561 17.104 -4.139 1.00 90.56 224 GLY A C 1
ATOM 1760 O O . GLY A 1 224 ? 15.211 16.900 -5.298 1.00 90.56 224 GLY A O 1
ATOM 1761 N N . SER A 1 225 ? 15.887 16.112 -3.310 1.00 92.88 225 SER A N 1
ATOM 1762 C CA . SER A 1 225 ? 15.852 14.698 -3.687 1.00 92.88 225 SER A CA 1
ATOM 1763 C C . SER A 1 225 ? 14.499 14.074 -3.372 1.00 92.88 225 SER A C 1
ATOM 1765 O O . SER A 1 225 ? 13.912 14.330 -2.318 1.00 92.88 225 SER A O 1
ATOM 1767 N N . LEU A 1 226 ? 14.024 13.230 -4.285 1.00 94.75 226 LEU A N 1
ATOM 1768 C CA . LEU A 1 226 ? 12.816 12.436 -4.110 1.00 94.75 226 LEU A CA 1
ATOM 1769 C C . LEU A 1 226 ? 13.159 11.130 -3.385 1.00 94.75 226 LEU A C 1
ATOM 1771 O O . LEU A 1 226 ? 14.035 10.384 -3.815 1.00 94.75 226 LEU A O 1
ATOM 1775 N N . TRP A 1 227 ? 12.437 10.853 -2.310 1.00 93.25 227 TRP A N 1
ATOM 1776 C CA . TRP A 1 227 ? 12.534 9.631 -1.518 1.00 93.25 227 TRP A CA 1
ATOM 1777 C C . TRP A 1 227 ? 11.168 8.968 -1.450 1.00 93.25 227 TRP A C 1
ATOM 1779 O O . TRP A 1 227 ? 10.154 9.639 -1.644 1.00 93.25 227 TRP A O 1
ATOM 1789 N N . TYR A 1 228 ? 11.128 7.671 -1.156 1.00 93.25 228 TYR A N 1
ATOM 1790 C CA . TYR A 1 228 ? 9.871 6.962 -0.961 1.00 93.25 228 TYR A CA 1
ATOM 1791 C C . TYR A 1 228 ? 9.873 6.103 0.295 1.00 93.25 228 TYR A C 1
ATOM 1793 O O . TYR A 1 228 ? 10.920 5.697 0.799 1.00 93.25 228 TYR A O 1
ATOM 1801 N N . VAL A 1 229 ? 8.667 5.806 0.762 1.00 93.00 229 VAL A N 1
ATOM 1802 C CA . VAL A 1 229 ? 8.395 4.821 1.803 1.00 93.00 229 VAL A CA 1
ATOM 1803 C C . VAL A 1 229 ? 7.362 3.824 1.300 1.00 93.00 229 VAL A C 1
ATOM 1805 O O . VAL A 1 229 ? 6.467 4.161 0.520 1.00 93.00 229 VAL A O 1
ATOM 1808 N N . THR A 1 230 ? 7.504 2.587 1.756 1.00 93.12 230 THR A N 1
ATOM 1809 C CA . THR A 1 230 ? 6.501 1.539 1.584 1.00 93.12 230 THR A CA 1
ATOM 1810 C C . THR A 1 230 ? 5.364 1.759 2.574 1.00 93.12 230 THR A C 1
ATOM 1812 O O . THR A 1 230 ? 5.608 2.043 3.746 1.00 93.12 230 THR A O 1
ATOM 1815 N N . VAL A 1 231 ? 4.129 1.600 2.105 1.00 94.50 231 VAL A N 1
ATOM 1816 C CA . VAL A 1 231 ? 2.908 1.762 2.894 1.00 94.50 231 VAL A CA 1
ATOM 1817 C C . VAL A 1 231 ? 2.124 0.458 2.880 1.00 94.50 231 VAL A C 1
ATOM 1819 O O . VAL A 1 231 ? 1.570 0.093 1.847 1.00 94.50 231 VAL A O 1
ATOM 1822 N N . PRO A 1 232 ? 2.054 -0.268 3.998 1.00 94.94 232 PRO A N 1
ATOM 1823 C CA . PRO A 1 232 ? 1.209 -1.450 4.092 1.00 94.94 232 PRO A CA 1
ATOM 1824 C C . PRO A 1 232 ? -0.260 -1.040 4.176 1.00 94.94 232 PRO A C 1
ATOM 1826 O O . PRO A 1 232 ? -0.593 -0.080 4.870 1.00 94.94 232 PRO A O 1
ATOM 1829 N N . ILE A 1 233 ? -1.137 -1.782 3.505 1.00 96.88 233 ILE A N 1
ATOM 1830 C CA . ILE A 1 233 ? -2.582 -1.547 3.522 1.00 96.88 233 ILE A CA 1
ATOM 1831 C C . ILE A 1 233 ? -3.248 -2.773 4.147 1.00 96.88 233 ILE A C 1
ATOM 1833 O O . ILE A 1 233 ? -3.077 -3.894 3.666 1.00 96.88 233 ILE A O 1
ATOM 1837 N N . MET A 1 234 ? -3.951 -2.574 5.259 1.00 95.31 234 MET A N 1
ATOM 1838 C CA . MET A 1 234 ? -4.443 -3.665 6.100 1.00 95.31 234 MET A CA 1
ATOM 1839 C C . MET A 1 234 ? -5.496 -4.547 5.387 1.00 95.31 234 MET A C 1
ATOM 1841 O O . MET A 1 234 ? -6.397 -3.998 4.753 1.00 95.31 234 MET A O 1
ATOM 1845 N N . PRO A 1 235 ? -5.425 -5.891 5.508 1.00 95.56 235 PRO A N 1
ATOM 1846 C CA . PRO A 1 235 ? -6.464 -6.796 5.026 1.00 95.56 235 PRO A CA 1
ATOM 1847 C C . PRO A 1 235 ? -7.793 -6.573 5.747 1.00 95.56 235 PRO A C 1
ATOM 1849 O O . PRO A 1 235 ? -7.812 -6.280 6.944 1.00 95.56 235 PRO A O 1
ATOM 1852 N N . GLY A 1 236 ? -8.902 -6.840 5.057 1.00 93.38 236 GLY A N 1
ATOM 1853 C CA . GLY A 1 236 ? -10.246 -6.735 5.631 1.00 93.38 236 GLY A CA 1
ATOM 1854 C C . GLY A 1 236 ? -10.434 -7.563 6.906 1.00 93.38 236 GLY A C 1
ATOM 1855 O O . GLY A 1 236 ? -11.040 -7.092 7.862 1.00 93.38 236 GLY A O 1
ATOM 1856 N N . ALA A 1 237 ? -9.846 -8.760 6.975 1.00 90.38 237 ALA A N 1
ATOM 1857 C CA . ALA A 1 237 ? -9.938 -9.632 8.147 1.00 90.38 237 ALA A CA 1
ATOM 1858 C C . ALA A 1 237 ? -9.172 -9.127 9.385 1.00 90.38 237 ALA A C 1
ATOM 1860 O O . ALA A 1 237 ? -9.419 -9.618 10.486 1.00 90.38 237 ALA A O 1
ATOM 1861 N N . LEU A 1 238 ? -8.246 -8.174 9.218 1.00 88.50 238 LEU A N 1
ATOM 1862 C CA . LEU A 1 238 ? -7.534 -7.525 10.325 1.00 88.50 238 LEU A CA 1
ATOM 1863 C C . LEU A 1 238 ? -8.124 -6.168 10.699 1.00 88.50 238 LEU A C 1
ATOM 1865 O O . LEU A 1 238 ? -7.803 -5.650 11.771 1.00 88.50 238 LEU A O 1
ATOM 1869 N N . LEU A 1 239 ? -8.961 -5.584 9.837 1.00 85.56 239 LEU A N 1
ATOM 1870 C CA . LEU A 1 239 ? -9.624 -4.342 10.182 1.00 85.56 239 LEU A CA 1
ATOM 1871 C C . LEU A 1 239 ? -10.565 -4.597 11.358 1.00 85.56 239 LEU A C 1
ATOM 1873 O O . LEU A 1 239 ? -11.301 -5.588 11.350 1.00 85.56 239 LEU A O 1
ATOM 1877 N N . PRO A 1 240 ? -10.562 -3.715 12.373 1.00 65.56 240 PRO A N 1
ATOM 1878 C CA . PRO A 1 240 ? -11.578 -3.790 13.396 1.00 65.56 240 PRO A CA 1
ATOM 1879 C C . PRO A 1 240 ? -12.926 -3.701 12.689 1.00 65.56 240 PRO A C 1
ATOM 1881 O O . PRO A 1 240 ? -13.189 -2.737 11.969 1.00 65.56 240 PRO A O 1
ATOM 1884 N N . THR A 1 241 ? -13.777 -4.705 12.884 1.00 57.97 241 THR A N 1
ATOM 1885 C CA . THR A 1 241 ? -15.196 -4.551 12.601 1.00 57.97 241 THR A CA 1
ATOM 1886 C C . THR A 1 241 ? -15.662 -3.450 13.531 1.00 57.97 241 THR A C 1
ATOM 1888 O O . THR A 1 241 ? -15.840 -3.693 14.721 1.00 57.97 241 THR A O 1
ATOM 1891 N N . THR A 1 242 ? -15.760 -2.215 13.040 1.00 48.12 242 THR A N 1
ATOM 1892 C CA . THR A 1 242 ? -16.432 -1.153 13.780 1.00 48.12 242 THR A CA 1
ATOM 1893 C C . THR A 1 242 ? -17.832 -1.690 14.035 1.00 48.12 242 THR A C 1
ATOM 1895 O O . THR A 1 242 ? -18.545 -1.933 13.056 1.00 48.12 242 THR A O 1
ATOM 1898 N N . PRO A 1 243 ? -18.233 -1.964 15.286 1.00 47.81 243 PRO A N 1
ATOM 1899 C CA . PRO A 1 243 ? -19.597 -2.385 15.506 1.00 47.81 243 PRO A CA 1
ATOM 1900 C C . PRO A 1 243 ? -20.477 -1.220 15.059 1.00 47.81 243 PRO A C 1
ATOM 1902 O O . PRO A 1 243 ? -20.314 -0.086 15.521 1.00 47.81 243 PRO A O 1
ATOM 1905 N N . ASP A 1 244 ? -21.347 -1.481 14.085 1.00 44.06 244 ASP A N 1
ATOM 1906 C CA . ASP A 1 244 ? -22.321 -0.510 13.599 1.00 44.06 244 ASP A CA 1
ATOM 1907 C C . ASP A 1 244 ? -23.350 -0.284 14.711 1.00 44.06 244 ASP A C 1
ATOM 1909 O O . ASP A 1 244 ? -24.333 -1.010 14.853 1.00 44.06 244 ASP A O 1
ATOM 1913 N N . LEU A 1 245 ? -23.035 0.654 15.601 1.00 47.47 245 LEU A N 1
ATOM 1914 C CA . LEU A 1 245 ? -23.839 1.002 16.761 1.00 47.47 245 LEU A CA 1
ATOM 1915 C C . LEU A 1 245 ? -24.469 2.372 16.516 1.00 47.47 245 LEU A C 1
ATOM 1917 O O . LEU A 1 245 ? -23.870 3.408 16.797 1.00 47.47 245 LEU A O 1
ATOM 1921 N N . SER A 1 246 ? -25.719 2.398 16.062 1.00 46.28 246 SER A N 1
ATOM 1922 C CA . SER A 1 246 ? -26.539 3.609 16.160 1.00 46.28 246 SER A CA 1
ATOM 1923 C C . SER A 1 246 ? -27.124 3.723 17.570 1.00 46.28 246 SER A C 1
ATOM 1925 O O . SER A 1 246 ? -27.677 2.746 18.081 1.00 46.28 246 SER A O 1
ATOM 1927 N N . THR A 1 247 ? -27.065 4.908 18.182 1.00 46.41 247 THR A N 1
ATOM 1928 C CA . THR A 1 247 ? -27.783 5.204 19.433 1.00 46.41 247 THR A CA 1
ATOM 1929 C C . THR A 1 247 ? -28.849 6.259 19.173 1.00 46.41 247 THR A C 1
ATOM 1931 O O . THR A 1 247 ? -28.589 7.252 18.501 1.00 46.41 247 THR A O 1
ATOM 1934 N N . ASN A 1 248 ? -30.048 6.052 19.715 1.00 49.50 248 ASN A N 1
ATOM 1935 C CA . ASN A 1 248 ? -31.110 7.054 19.732 1.00 49.50 248 ASN A CA 1
ATOM 1936 C C . ASN A 1 248 ? -31.456 7.369 21.186 1.00 49.50 248 ASN A C 1
ATOM 1938 O O . ASN A 1 248 ? -31.751 6.467 21.971 1.00 49.50 248 ASN A O 1
ATOM 1942 N N . LEU A 1 249 ? -31.416 8.651 21.547 1.00 53.16 249 LEU A N 1
ATOM 1943 C CA . LEU A 1 249 ? -31.935 9.123 22.824 1.00 53.16 249 LEU A CA 1
ATOM 1944 C C . LEU A 1 249 ? -33.431 9.401 22.659 1.00 53.16 249 LEU A C 1
ATOM 1946 O O . LEU A 1 249 ? -33.815 10.229 21.837 1.00 53.16 249 LEU A O 1
ATOM 1950 N N . GLU A 1 250 ? -34.276 8.752 23.457 1.00 61.59 250 GLU A N 1
ATOM 1951 C CA . GLU A 1 250 ? -35.710 9.060 23.515 1.00 61.59 250 GLU A CA 1
ATOM 1952 C C . GLU A 1 250 ? -35.929 10.387 24.263 1.00 61.59 250 GLU A C 1
ATOM 1954 O O . GLU A 1 250 ? -36.229 10.418 25.457 1.00 61.59 250 GLU A O 1
ATOM 1959 N N . ILE A 1 251 ? -35.713 11.501 23.559 1.00 59.00 251 ILE A N 1
ATOM 1960 C CA . ILE A 1 251 ? -35.706 12.861 24.126 1.00 59.00 251 ILE A CA 1
ATOM 1961 C C . ILE A 1 251 ? -37.062 13.224 24.757 1.00 59.00 251 ILE A C 1
ATOM 1963 O O . ILE A 1 251 ? -37.124 13.939 25.759 1.00 59.00 251 ILE A O 1
ATOM 1967 N N . ASP A 1 252 ? -38.138 12.647 24.225 1.00 65.75 252 ASP A N 1
ATOM 1968 C CA . ASP A 1 252 ? -39.521 12.861 24.661 1.00 65.75 252 ASP A CA 1
ATOM 1969 C C . ASP A 1 252 ? -39.799 12.323 26.077 1.00 65.75 252 ASP A C 1
ATOM 1971 O O . ASP A 1 252 ? -40.799 12.680 26.700 1.00 65.75 252 ASP A O 1
ATOM 1975 N N . LYS A 1 253 ? -38.896 11.509 26.643 1.00 60.41 253 LYS A N 1
ATOM 1976 C CA . LYS A 1 253 ? -38.971 11.059 28.044 1.00 60.41 253 LYS A CA 1
ATOM 1977 C C . LYS A 1 253 ? -38.392 12.059 29.049 1.00 60.41 253 LYS A C 1
ATOM 1979 O O . LYS A 1 253 ? -38.532 11.850 30.253 1.00 60.41 253 LYS A O 1
ATOM 1984 N N . PHE A 1 254 ? -37.779 13.153 28.590 1.00 64.38 254 PHE A N 1
ATOM 1985 C CA . PHE A 1 254 ? -37.195 14.196 29.446 1.00 64.38 254 PHE A CA 1
ATOM 1986 C C . PHE A 1 254 ? -38.030 15.483 29.487 1.00 64.38 254 PHE A C 1
ATOM 1988 O O . PHE A 1 254 ? -37.528 16.561 29.807 1.00 64.38 254 PHE A O 1
ATOM 1995 N N . ILE A 1 255 ? -39.322 15.396 29.184 1.00 59.91 255 ILE A N 1
ATOM 1996 C CA . ILE A 1 255 ? -40.241 16.527 29.312 1.00 59.91 255 ILE A CA 1
ATOM 1997 C C . ILE A 1 255 ? -40.594 16.687 30.804 1.00 59.91 255 ILE A C 1
ATOM 1999 O O . ILE A 1 255 ? -40.919 15.713 31.480 1.00 59.91 255 ILE A O 1
ATOM 2003 N N . ASN A 1 256 ? -40.524 17.914 31.334 1.00 66.81 256 ASN A N 1
ATOM 2004 C CA . ASN A 1 256 ? -40.815 18.272 32.738 1.00 66.81 256 ASN A CA 1
ATOM 2005 C C . ASN A 1 256 ? -39.829 17.765 33.815 1.00 66.81 256 ASN A C 1
ATOM 2007 O O . ASN A 1 256 ? -40.184 17.721 34.996 1.00 66.81 256 ASN A O 1
ATOM 2011 N N . VAL A 1 257 ? -38.582 17.423 33.469 1.00 67.81 257 VAL A N 1
ATOM 2012 C CA . VAL A 1 257 ? -37.563 17.122 34.495 1.00 67.81 257 VAL A CA 1
ATOM 2013 C C . VAL A 1 257 ? -36.981 18.407 35.082 1.00 67.81 257 VAL A C 1
ATOM 2015 O O . VAL A 1 257 ? -36.550 19.301 34.357 1.00 67.81 257 VAL A O 1
ATOM 2018 N N . GLN A 1 258 ? -36.941 18.496 36.411 1.00 75.12 258 GLN A N 1
ATOM 2019 C CA . GLN A 1 258 ? -36.339 19.634 37.103 1.00 75.12 258 GLN A CA 1
ATOM 2020 C C . GLN A 1 258 ? -34.802 19.540 37.119 1.00 75.12 258 GLN A C 1
ATOM 2022 O O . GLN A 1 258 ? -34.264 18.435 37.274 1.00 75.12 258 GLN A O 1
ATOM 2027 N N . PRO A 1 259 ? -34.081 20.677 37.028 1.00 69.88 259 PRO A N 1
ATOM 2028 C CA . PRO A 1 259 ? -32.631 20.708 37.191 1.00 69.88 259 PRO A CA 1
ATOM 2029 C C . PRO A 1 259 ? -32.183 20.011 38.484 1.00 69.88 259 PRO A C 1
ATOM 2031 O O . PRO A 1 259 ? -32.739 20.251 39.553 1.00 69.88 259 PRO A O 1
ATOM 2034 N N . GLY A 1 260 ? -31.176 19.140 38.387 1.00 72.12 260 GLY A N 1
ATOM 2035 C CA . GLY A 1 260 ? -30.608 18.420 39.533 1.00 72.12 260 GLY A CA 1
ATOM 2036 C C . GLY A 1 260 ? -31.268 17.078 39.875 1.00 72.12 260 GLY A C 1
ATOM 2037 O O . GLY A 1 260 ? -30.765 16.371 40.747 1.00 72.12 260 GLY A O 1
ATOM 2038 N N . ARG A 1 261 ? -32.347 16.666 39.192 1.00 68.75 261 ARG A N 1
ATOM 2039 C CA . ARG A 1 261 ? -32.901 15.313 39.370 1.00 68.75 261 ARG A CA 1
ATOM 2040 C C . ARG A 1 261 ? -32.099 14.255 38.616 1.00 68.75 261 ARG A C 1
ATOM 2042 O O . ARG A 1 261 ? -31.802 14.398 37.433 1.00 68.75 261 ARG A O 1
ATOM 2049 N N . LYS A 1 262 ? -31.832 13.138 39.299 1.00 60.78 262 LYS A N 1
ATOM 2050 C CA . LYS A 1 262 ? -31.294 11.920 38.687 1.00 60.78 262 LYS A CA 1
ATOM 2051 C C . LYS A 1 262 ? -32.333 11.333 37.728 1.00 60.78 262 LYS A C 1
ATOM 2053 O O . LYS A 1 2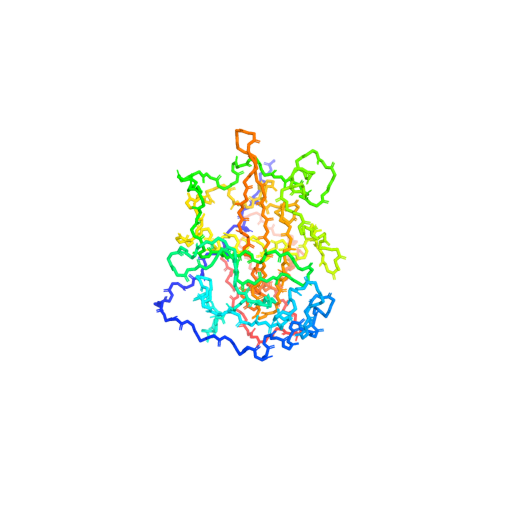62 ? -33.461 11.060 38.133 1.00 60.78 262 LYS A O 1
ATOM 2058 N N . ILE A 1 263 ? -31.930 11.118 36.482 1.00 61.44 263 ILE A N 1
ATOM 2059 C CA . ILE A 1 263 ? -32.703 10.405 35.460 1.00 61.44 263 ILE A CA 1
ATOM 2060 C C . ILE A 1 263 ? -32.077 9.034 35.203 1.00 61.44 263 ILE A C 1
ATOM 2062 O O . ILE A 1 263 ? -30.872 8.857 35.364 1.00 61.44 263 ILE A O 1
ATOM 2066 N N . THR A 1 264 ? -32.904 8.063 34.819 1.00 57.84 264 THR A N 1
ATOM 2067 C CA . THR A 1 264 ? -32.467 6.747 34.330 1.00 57.84 264 THR A CA 1
ATOM 2068 C C . THR A 1 264 ? -33.110 6.537 32.964 1.00 57.84 264 THR A C 1
ATOM 2070 O O . THR A 1 264 ? -34.312 6.750 32.832 1.00 57.84 264 THR A O 1
ATOM 2073 N N . SER A 1 265 ? -32.320 6.168 31.957 1.00 56.38 265 SER A N 1
ATOM 2074 C CA . SER A 1 265 ? -32.799 5.879 30.600 1.00 56.38 265 SER A CA 1
ATOM 2075 C C . SER A 1 265 ? -32.159 4.594 30.077 1.00 56.38 265 SER A C 1
ATOM 2077 O O . SER A 1 265 ? -31.121 4.166 30.583 1.00 56.38 265 SER A O 1
ATOM 2079 N N . THR A 1 266 ? -32.781 3.987 29.069 1.00 53.09 266 THR A N 1
ATOM 2080 C CA . THR A 1 266 ? -32.294 2.785 28.386 1.00 53.09 266 THR A CA 1
ATOM 2081 C C . THR A 1 266 ? -31.794 3.182 27.001 1.00 53.09 266 THR A C 1
ATOM 2083 O O . THR A 1 266 ? -32.529 3.802 26.239 1.00 53.09 266 THR A O 1
ATOM 2086 N N . VAL A 1 267 ? -30.552 2.828 26.672 1.00 51.47 267 VAL A N 1
ATOM 2087 C CA . VAL A 1 267 ? -30.007 2.955 25.313 1.00 51.47 267 VAL A CA 1
ATOM 2088 C C . VAL A 1 267 ? -30.202 1.618 24.606 1.00 51.47 267 VAL A C 1
ATOM 2090 O O . VAL A 1 267 ? -29.821 0.579 25.145 1.00 51.47 267 VAL A O 1
ATOM 2093 N N . ALA A 1 268 ? -30.805 1.640 23.418 1.00 50.81 268 ALA A N 1
ATOM 2094 C CA . ALA A 1 268 ? -30.920 0.469 22.558 1.00 50.81 268 ALA A CA 1
ATOM 2095 C C . ALA A 1 268 ? -29.836 0.513 21.475 1.00 50.81 268 ALA A C 1
ATOM 2097 O O . ALA A 1 268 ? -29.666 1.533 20.808 1.00 50.81 268 ALA A O 1
ATOM 2098 N N . TYR A 1 269 ? -29.135 -0.604 21.302 1.00 54.31 269 TYR A N 1
ATOM 2099 C CA . TYR A 1 269 ? -28.178 -0.828 20.222 1.00 54.31 269 TYR A CA 1
ATOM 2100 C C . TYR A 1 269 ? -28.795 -1.800 19.220 1.00 54.31 269 TYR A C 1
ATOM 2102 O O . TYR A 1 269 ? -29.456 -2.760 19.622 1.00 54.31 269 TYR A O 1
ATOM 2110 N N . LYS A 1 270 ? -28.573 -1.576 17.925 1.00 47.53 270 LYS A N 1
ATOM 2111 C CA . LYS A 1 270 ? -28.993 -2.499 16.870 1.00 47.53 270 LYS A CA 1
ATOM 2112 C C . LYS A 1 270 ? -27.766 -2.904 16.067 1.00 47.53 270 LYS A C 1
ATOM 2114 O O . LYS A 1 270 ? -27.157 -2.046 15.452 1.00 47.53 270 LYS A O 1
ATOM 2119 N N . LEU A 1 271 ? -27.431 -4.192 16.091 1.00 51.53 271 LEU A N 1
ATOM 2120 C CA . LEU A 1 271 ? -26.412 -4.763 15.210 1.00 51.53 271 LEU A CA 1
ATOM 2121 C C . LEU A 1 271 ? -26.999 -4.959 13.803 1.00 51.53 271 LEU A C 1
ATOM 2123 O O . LEU A 1 271 ? -28.205 -5.209 13.665 1.00 51.53 271 LEU A O 1
ATOM 2127 N N . ASN A 1 272 ? -26.156 -4.893 12.771 1.00 50.34 272 ASN A N 1
ATOM 2128 C CA . ASN A 1 272 ? -26.550 -5.308 11.425 1.00 50.34 272 ASN A CA 1
ATOM 2129 C C . ASN A 1 272 ? -26.914 -6.800 11.383 1.00 50.34 272 ASN A C 1
ATOM 2131 O O . ASN A 1 272 ? -26.472 -7.599 12.212 1.00 50.34 272 ASN A O 1
ATOM 2135 N N . GLN A 1 273 ? -27.771 -7.170 10.427 1.00 51.34 273 GLN A N 1
ATOM 2136 C CA . GLN A 1 273 ? -28.339 -8.523 10.329 1.00 51.34 273 GLN A CA 1
ATOM 2137 C C . GLN A 1 273 ? -27.291 -9.620 10.080 1.00 51.34 273 GLN A C 1
ATOM 2139 O O . GLN A 1 273 ? -27.561 -10.791 10.327 1.00 51.34 273 GLN A O 1
ATOM 2144 N N . ASP A 1 274 ? -26.106 -9.247 9.611 1.00 52.69 274 ASP A N 1
ATOM 2145 C CA . ASP A 1 274 ? -24.960 -10.099 9.305 1.00 52.69 274 ASP A CA 1
ATOM 2146 C C . ASP A 1 274 ? -23.929 -10.191 10.451 1.00 52.69 274 ASP A C 1
ATOM 2148 O O . ASP A 1 274 ? -22.912 -10.879 10.318 1.00 52.69 274 ASP A O 1
ATOM 2152 N N . HIS A 1 275 ? -24.192 -9.565 11.604 1.00 51.34 275 HIS A N 1
ATOM 2153 C CA . HIS A 1 275 ? -23.290 -9.597 12.755 1.00 51.34 275 HIS A CA 1
ATOM 2154 C C . HIS A 1 275 ? -23.252 -10.987 13.415 1.00 51.34 275 HIS A C 1
ATOM 2156 O O . HIS A 1 275 ? -24.248 -11.478 13.948 1.00 51.34 275 HIS A O 1
ATOM 2162 N N . LYS A 1 276 ? -22.079 -11.637 13.407 1.00 48.00 276 LYS A N 1
ATOM 2163 C CA . LYS A 1 276 ? -21.937 -13.064 13.769 1.00 48.00 276 LYS A CA 1
ATOM 2164 C C . LYS A 1 276 ? -21.788 -13.357 15.265 1.00 48.00 276 LYS A C 1
ATOM 2166 O O . LYS A 1 276 ? -21.917 -14.515 15.655 1.00 48.00 276 LYS A O 1
ATOM 2171 N N . GLN A 1 277 ? -21.495 -12.361 16.103 1.00 44.03 277 GLN A N 1
ATOM 2172 C CA . GLN A 1 277 ? -21.289 -12.560 17.545 1.00 44.03 277 GLN A CA 1
ATOM 2173 C C . GLN A 1 277 ? -21.984 -11.485 18.398 1.00 44.03 277 GLN A C 1
ATOM 2175 O O . GLN A 1 277 ? -22.136 -10.356 17.939 1.00 44.03 277 GLN A O 1
ATOM 2180 N N . PRO A 1 278 ? -22.428 -11.805 19.626 1.00 44.56 278 PRO A N 1
ATOM 2181 C CA . PRO A 1 278 ? -22.968 -10.811 20.547 1.00 44.56 278 PRO A CA 1
ATOM 2182 C C . PRO A 1 278 ? -21.855 -9.912 21.103 1.00 44.56 278 PRO A C 1
ATOM 2184 O O . PRO A 1 278 ? -20.873 -10.407 21.653 1.00 44.56 278 PRO A O 1
ATOM 2187 N N . GLU A 1 279 ? -22.043 -8.594 21.033 1.00 52.19 279 GLU A N 1
ATOM 2188 C CA . GLU A 1 279 ? -21.128 -7.622 21.640 1.00 52.19 279 GLU A CA 1
ATOM 2189 C C . GLU A 1 279 ? -21.648 -7.073 22.973 1.00 52.19 279 GLU A C 1
ATOM 2191 O O . GLU A 1 279 ? -22.853 -6.966 23.212 1.00 52.19 279 GLU A O 1
ATOM 2196 N N . ARG A 1 280 ? -20.718 -6.700 23.859 1.00 48.06 280 ARG A N 1
ATOM 2197 C CA . ARG A 1 280 ? -21.016 -6.016 25.122 1.00 48.06 280 ARG A CA 1
ATOM 2198 C C . ARG A 1 280 ? -20.574 -4.561 25.034 1.00 48.06 280 ARG A C 1
ATOM 2200 O O . ARG A 1 280 ? -19.385 -4.272 25.130 1.00 48.06 280 ARG A O 1
ATOM 2207 N N . ALA A 1 281 ? -21.536 -3.649 24.935 1.00 46.56 281 ALA A N 1
ATOM 2208 C CA . ALA A 1 281 ? -21.291 -2.224 25.111 1.00 46.56 281 ALA A CA 1
ATOM 2209 C C . ALA A 1 281 ? -21.310 -1.865 26.607 1.00 46.56 281 ALA A C 1
ATOM 2211 O O . ALA A 1 281 ? -22.256 -2.195 27.325 1.00 46.56 281 ALA A O 1
ATOM 2212 N N . TRP A 1 282 ? -20.272 -1.173 27.079 1.00 42.09 282 TRP A N 1
ATOM 2213 C CA . TRP A 1 282 ? -20.250 -0.577 28.414 1.00 42.09 282 TRP A CA 1
ATOM 2214 C C . TRP A 1 282 ? -20.642 0.893 28.310 1.00 42.09 282 TRP A C 1
ATOM 2216 O O . TRP A 1 282 ? -19.932 1.681 27.690 1.00 42.09 282 TRP A O 1
ATOM 2226 N N . VAL A 1 283 ? -21.748 1.270 28.949 1.00 38.94 283 VAL A N 1
ATOM 2227 C CA . VAL A 1 283 ? -22.107 2.676 29.167 1.00 38.94 283 VAL A CA 1
ATOM 2228 C C . VAL A 1 283 ? -21.545 3.072 30.530 1.00 38.94 283 VAL A C 1
ATOM 2230 O O . VAL A 1 283 ? -21.908 2.460 31.535 1.00 38.94 283 VAL A O 1
ATOM 2233 N N . ARG A 1 284 ? -20.622 4.036 30.562 1.00 37.84 284 ARG A N 1
ATOM 2234 C CA . ARG A 1 284 ? -20.155 4.674 31.800 1.00 37.84 284 ARG A CA 1
ATOM 2235 C C . ARG A 1 284 ? -20.791 6.044 31.947 1.00 37.84 284 ARG A C 1
ATOM 2237 O O . ARG A 1 284 ? 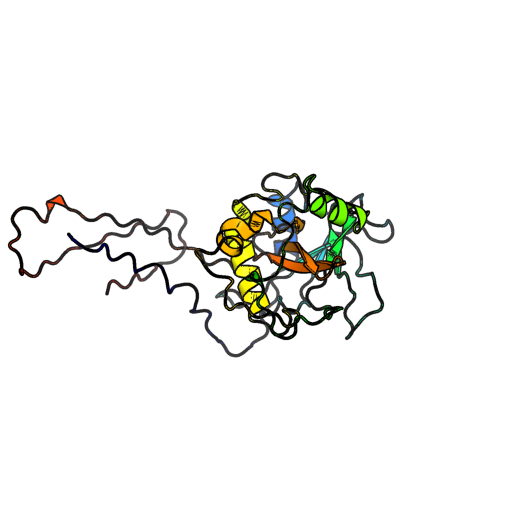-20.837 6.762 30.926 1.00 37.84 284 ARG A O 1
#